Protein AF-A0A373BPF3-F1 (afdb_monomer_lite)

Radius of gyration: 22.5 Å; chains: 1; bounding box: 63×57×64 Å

pLDDT: mean 75.39, std 15.85, range [29.31, 95.75]

Structure (mmCIF, N/CA/C/O backbone):
data_AF-A0A373BPF3-F1
#
_entry.id   AF-A0A373BPF3-F1
#
loop_
_atom_site.group_PDB
_atom_site.id
_atom_site.type_symbol
_atom_site.label_atom_id
_atom_site.label_alt_id
_atom_site.label_comp_id
_atom_site.label_asym_id
_atom_site.label_entity_id
_atom_site.label_seq_id
_atom_site.pdbx_PDB_ins_code
_atom_site.Cartn_x
_atom_site.Cartn_y
_atom_site.Cartn_z
_atom_site.occupancy
_atom_site.B_iso_or_equiv
_atom_site.auth_seq_id
_atom_site.auth_comp_id
_atom_site.auth_asym_id
_atom_site.auth_atom_id
_atom_site.pdbx_PDB_model_num
ATOM 1 N N . MET A 1 1 ? -13.459 -4.235 6.236 1.00 63.41 1 MET A N 1
ATOM 2 C CA . MET A 1 1 ? -12.973 -3.571 7.450 1.00 63.41 1 MET A CA 1
ATOM 3 C C . MET A 1 1 ? -11.468 -3.669 7.437 1.00 63.41 1 MET A C 1
ATOM 5 O O . MET A 1 1 ? -10.950 -4.730 7.101 1.00 63.41 1 MET A O 1
ATOM 9 N N . PHE A 1 2 ? -10.793 -2.578 7.756 1.00 74.19 2 PHE A N 1
ATOM 10 C CA . PHE A 1 2 ? -9.341 -2.449 7.757 1.00 74.19 2 PHE A CA 1
ATOM 11 C C . PHE A 1 2 ? -8.764 -2.658 9.153 1.00 74.19 2 PHE A C 1
ATOM 13 O O . PHE A 1 2 ? -7.878 -1.924 9.592 1.00 74.19 2 PHE A O 1
ATOM 20 N N . GLU A 1 3 ? -9.286 -3.669 9.846 1.00 79.50 3 GLU A N 1
ATOM 21 C CA . GLU A 1 3 ? -8.778 -4.076 11.145 1.00 79.50 3 GLU A CA 1
ATOM 22 C C . GLU A 1 3 ? -7.497 -4.897 10.994 1.00 79.50 3 GLU A C 1
ATOM 24 O O . GLU A 1 3 ? -7.368 -5.744 10.100 1.00 79.50 3 GLU A O 1
ATOM 29 N N . ILE A 1 4 ? -6.543 -4.633 11.877 1.00 82.12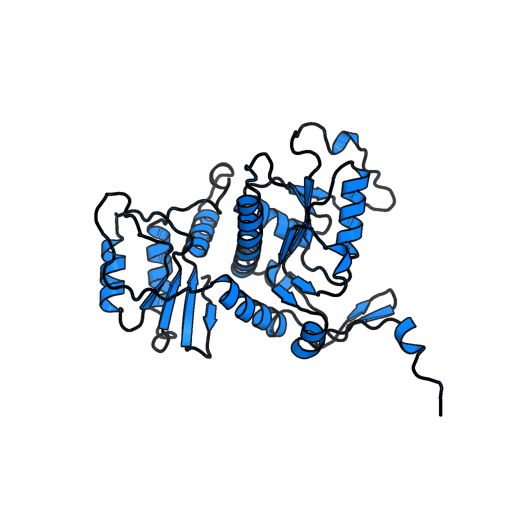 4 ILE A N 1
ATOM 30 C CA . ILE A 1 4 ? -5.380 -5.482 12.098 1.00 82.12 4 ILE A CA 1
ATOM 31 C C . ILE A 1 4 ? -5.572 -6.149 13.451 1.00 82.12 4 ILE A C 1
ATOM 33 O O . ILE A 1 4 ? -5.599 -5.478 14.483 1.00 82.12 4 ILE A O 1
ATOM 37 N N . ILE A 1 5 ? -5.708 -7.472 13.429 1.00 83.19 5 ILE A N 1
ATOM 38 C CA . ILE A 1 5 ? -5.837 -8.289 14.631 1.00 83.19 5 ILE A CA 1
ATOM 39 C C . ILE A 1 5 ? -4.436 -8.743 15.034 1.00 83.19 5 ILE A C 1
ATOM 41 O O . ILE A 1 5 ? -3.822 -9.576 14.367 1.00 83.19 5 ILE A O 1
ATOM 45 N N . ASP A 1 6 ? -3.934 -8.187 16.129 1.00 82.56 6 ASP A N 1
ATOM 46 C CA . ASP A 1 6 ? -2.708 -8.629 16.779 1.00 82.56 6 ASP A CA 1
ATOM 47 C C . ASP A 1 6 ? -3.082 -9.629 17.878 1.00 82.56 6 ASP A C 1
ATOM 49 O O . ASP A 1 6 ? -3.448 -9.275 19.001 1.00 82.56 6 ASP A O 1
ATOM 53 N N . GLU A 1 7 ? -3.033 -10.916 17.534 1.00 80.25 7 GLU A N 1
ATOM 54 C CA . GLU A 1 7 ? -3.388 -12.003 18.450 1.00 80.25 7 GLU A CA 1
ATOM 55 C C . GLU A 1 7 ? -2.470 -12.075 19.674 1.00 80.25 7 GLU A C 1
ATOM 57 O O . GLU A 1 7 ? -2.912 -12.515 20.739 1.00 80.25 7 GLU A O 1
ATOM 62 N N . LYS A 1 8 ? -1.211 -11.635 19.534 1.00 79.06 8 LYS A N 1
ATOM 63 C CA . LYS A 1 8 ? -0.201 -11.703 20.593 1.00 79.06 8 LYS A CA 1
ATOM 64 C C . LYS A 1 8 ? -0.462 -10.653 21.664 1.00 79.06 8 LYS A C 1
ATOM 66 O O . LYS A 1 8 ? -0.395 -10.974 22.847 1.00 79.06 8 LYS A O 1
ATOM 71 N N . SER A 1 9 ? -0.752 -9.418 21.259 1.00 79.12 9 SER A N 1
ATOM 72 C CA . SER A 1 9 ? -1.106 -8.343 22.195 1.00 79.12 9 SER A CA 1
ATOM 73 C C . SER A 1 9 ? -2.599 -8.301 22.533 1.00 79.12 9 SER A C 1
ATOM 75 O O . SER A 1 9 ? -2.999 -7.505 23.378 1.00 79.12 9 SER A O 1
ATOM 77 N N . LYS A 1 10 ? -3.418 -9.164 21.909 1.00 84.75 10 LYS A N 1
ATOM 78 C CA . LYS A 1 10 ? -4.887 -9.142 22.002 1.00 84.75 10 LYS A CA 1
ATOM 79 C C . LYS A 1 10 ? -5.447 -7.761 21.654 1.00 84.75 10 LYS A C 1
ATOM 81 O O . LYS A 1 10 ? -6.351 -7.259 22.318 1.00 84.75 10 LYS A O 1
ATOM 86 N N . GLN A 1 11 ? -4.916 -7.163 20.589 1.00 84.69 11 GLN A N 1
ATOM 87 C CA . GLN A 1 11 ? -5.340 -5.854 20.099 1.00 84.69 11 GLN A CA 1
ATOM 88 C C . GLN A 1 11 ? -6.018 -5.944 18.734 1.00 84.69 11 GLN A C 1
ATOM 90 O O . GLN A 1 11 ? -5.629 -6.738 17.879 1.00 84.69 11 GLN A O 1
ATOM 95 N N . ILE A 1 12 ? -7.015 -5.089 18.525 1.00 85.00 12 ILE A N 1
ATOM 96 C CA . ILE A 1 12 ? -7.620 -4.818 17.222 1.00 85.00 12 ILE A CA 1
ATOM 97 C C . ILE A 1 12 ? -7.336 -3.366 16.897 1.00 85.00 12 ILE A C 1
ATOM 99 O O . ILE A 1 12 ? -7.827 -2.475 17.584 1.00 85.00 12 ILE A O 1
ATOM 103 N N . VAL A 1 13 ? -6.534 -3.133 15.866 1.00 85.25 13 VAL A N 1
ATOM 104 C CA . VAL A 1 13 ? -6.153 -1.789 15.434 1.00 85.25 13 VAL A CA 1
ATOM 105 C C . VAL A 1 13 ? -6.964 -1.397 14.211 1.00 85.25 13 VAL A C 1
ATOM 107 O O . VAL A 1 13 ? -7.014 -2.142 13.232 1.00 85.25 13 VAL A O 1
ATOM 110 N N . VAL A 1 14 ? -7.568 -0.215 14.252 1.00 83.88 14 VAL A N 1
ATOM 111 C CA . VAL A 1 14 ? -8.450 0.299 13.203 1.00 83.88 14 VAL A CA 1
ATOM 112 C C . VAL A 1 14 ? -7.938 1.647 12.725 1.00 83.88 14 VAL A C 1
ATOM 114 O O . VAL A 1 14 ? -7.909 2.592 13.506 1.00 83.88 14 VAL A O 1
ATOM 117 N N . SER A 1 15 ? -7.616 1.765 11.435 1.00 84.88 15 SER A N 1
ATOM 118 C CA . SER A 1 15 ? -7.352 3.072 10.822 1.00 84.88 15 SER A CA 1
ATOM 119 C C . SER A 1 15 ? -8.658 3.740 10.401 1.00 84.88 15 SER A C 1
ATOM 121 O O . SER A 1 15 ? -9.329 3.293 9.467 1.00 84.88 15 SER A O 1
ATOM 123 N N . VAL A 1 16 ? -9.008 4.839 11.069 1.00 81.06 16 VAL A N 1
ATOM 124 C CA . VAL A 1 16 ? -10.234 5.592 10.774 1.00 81.06 16 VAL A CA 1
ATOM 125 C C . VAL A 1 16 ? -10.155 6.272 9.409 1.00 81.06 16 VAL A C 1
ATOM 127 O O . VAL A 1 16 ? -11.132 6.285 8.660 1.00 81.06 16 VAL A O 1
ATOM 130 N N . HIS A 1 17 ? -8.983 6.797 9.054 1.00 82.44 17 HIS A N 1
ATOM 131 C CA . HIS A 1 17 ? -8.760 7.449 7.765 1.00 82.44 17 HIS A CA 1
ATOM 132 C C . HIS A 1 17 ? -8.925 6.472 6.591 1.00 82.44 17 HIS A C 1
ATOM 134 O O . HIS A 1 17 ? -9.573 6.794 5.597 1.00 82.44 17 HIS A O 1
ATOM 140 N N . LEU A 1 18 ? -8.432 5.239 6.722 1.00 85.75 18 LEU A N 1
ATOM 141 C CA . LEU A 1 18 ? -8.621 4.219 5.693 1.00 85.75 18 LEU A CA 1
ATOM 142 C C . LEU A 1 18 ? -10.094 3.790 5.554 1.00 85.75 18 LEU A C 1
ATOM 144 O O . LEU A 1 18 ? -10.592 3.642 4.436 1.00 85.75 18 LEU A O 1
ATOM 148 N N . GLU A 1 19 ? -10.825 3.657 6.663 1.00 83.12 19 GLU A N 1
ATOM 149 C CA . GLU A 1 19 ? -12.275 3.405 6.628 1.00 83.12 19 GLU A CA 1
ATOM 150 C C . GLU A 1 19 ? -13.047 4.561 5.965 1.00 83.12 19 GLU A C 1
ATOM 152 O O . GLU A 1 19 ? -13.963 4.326 5.167 1.00 83.12 19 GLU A O 1
ATOM 157 N N . GLN A 1 20 ? -12.644 5.811 6.222 1.00 80.00 20 GLN A N 1
ATOM 158 C CA . GLN A 1 20 ? -13.184 6.995 5.548 1.00 80.00 20 GLN A CA 1
ATOM 159 C C . GLN A 1 20 ? -12.951 6.920 4.034 1.00 80.00 20 GLN A C 1
ATOM 161 O O . GLN A 1 20 ? -13.910 7.010 3.265 1.00 80.00 20 GLN A O 1
ATOM 166 N N . ILE A 1 21 ? -11.707 6.691 3.600 1.00 82.25 21 ILE A N 1
ATOM 167 C CA . ILE A 1 21 ? -11.341 6.563 2.180 1.00 82.25 21 ILE A CA 1
ATOM 168 C C . ILE A 1 21 ? -12.183 5.485 1.496 1.00 82.25 21 ILE A C 1
ATOM 170 O O . ILE A 1 21 ? -12.749 5.714 0.426 1.00 82.25 21 ILE A O 1
ATOM 174 N N . TYR A 1 22 ? -12.300 4.309 2.109 1.00 81.75 22 TYR A N 1
ATOM 175 C CA . TYR A 1 22 ? -13.067 3.204 1.542 1.00 81.75 22 TYR A CA 1
ATOM 176 C C . TYR A 1 22 ? -14.555 3.521 1.406 1.00 81.75 22 TYR A C 1
ATOM 178 O O . TYR A 1 22 ? -15.177 3.186 0.393 1.00 81.75 22 TYR A O 1
ATOM 186 N N . THR A 1 23 ? -15.130 4.187 2.405 1.00 77.69 23 THR A N 1
ATOM 187 C CA . THR A 1 23 ? -16.541 4.580 2.381 1.00 77.69 23 THR A CA 1
ATOM 188 C C . THR A 1 23 ? -16.807 5.610 1.287 1.00 77.69 23 THR A C 1
ATOM 190 O O . THR A 1 23 ? -17.787 5.479 0.551 1.00 77.69 23 THR A O 1
ATOM 193 N N . VAL A 1 24 ? -15.907 6.582 1.106 1.00 76.88 24 VAL A N 1
ATOM 194 C CA . VAL A 1 24 ? -15.994 7.549 0.003 1.00 76.88 24 VAL A CA 1
ATOM 195 C C . VAL A 1 24 ? -15.858 6.844 -1.348 1.00 76.88 24 VAL A C 1
ATOM 197 O O . VAL A 1 24 ? -16.688 7.063 -2.228 1.00 76.88 24 VAL A O 1
ATOM 200 N N . LEU A 1 25 ? -14.891 5.933 -1.509 1.00 76.94 25 LEU A N 1
ATOM 201 C CA . LEU A 1 25 ? -14.701 5.169 -2.752 1.00 76.94 25 LEU A CA 1
ATOM 202 C C . LEU A 1 25 ? -15.936 4.353 -3.146 1.00 76.94 25 LEU A C 1
ATOM 204 O O . LEU A 1 25 ? -16.273 4.287 -4.327 1.00 76.94 25 LEU A O 1
ATOM 208 N N . LYS A 1 26 ? -16.634 3.764 -2.170 1.00 76.06 26 LYS A N 1
ATOM 209 C CA . LYS A 1 26 ? -17.893 3.042 -2.405 1.00 76.06 26 LYS A CA 1
ATOM 210 C C . LYS A 1 26 ? -19.024 3.935 -2.906 1.00 76.06 26 LYS A C 1
ATOM 212 O O . LYS A 1 26 ? -19.870 3.461 -3.659 1.00 76.06 26 LYS A O 1
ATOM 217 N N . LYS A 1 27 ? -19.069 5.190 -2.456 1.00 70.25 27 LYS A N 1
ATOM 218 C CA . LYS A 1 27 ? -20.165 6.128 -2.740 1.00 70.25 27 LYS A CA 1
ATOM 219 C C . LYS A 1 27 ? -19.900 7.026 -3.943 1.00 70.25 27 LYS A C 1
ATOM 221 O O . LYS A 1 27 ? -20.855 7.511 -4.544 1.00 70.25 27 LYS A O 1
ATOM 226 N N . ALA A 1 28 ? -18.636 7.243 -4.302 1.00 63.91 28 ALA A N 1
ATOM 227 C CA . ALA A 1 28 ? -18.238 8.160 -5.361 1.00 63.91 28 ALA A CA 1
ATOM 228 C C . ALA A 1 28 ? -18.776 7.713 -6.731 1.00 63.91 28 ALA A C 1
ATOM 230 O O . ALA A 1 28 ? -18.185 6.874 -7.426 1.00 63.91 28 ALA A O 1
ATOM 231 N N . THR A 1 29 ? -19.886 8.328 -7.145 1.00 54.72 29 THR A N 1
ATOM 232 C CA . THR A 1 29 ? -20.530 8.091 -8.447 1.00 54.72 29 THR A CA 1
ATOM 233 C C . THR A 1 29 ? -19.874 8.893 -9.573 1.00 54.72 29 THR A C 1
ATOM 235 O O . THR A 1 29 ? -20.058 8.565 -10.745 1.00 54.72 29 THR A O 1
ATOM 238 N N . ARG A 1 30 ? -19.078 9.930 -9.253 1.00 49.38 30 ARG A N 1
ATOM 239 C CA . ARG A 1 30 ? -18.438 10.821 -10.237 1.00 49.38 30 ARG A CA 1
ATOM 240 C C . ARG A 1 30 ? -16.931 10.967 -10.016 1.00 49.38 30 ARG A C 1
ATOM 242 O O . ARG A 1 30 ? -16.452 11.084 -8.897 1.00 49.38 30 ARG A O 1
ATOM 249 N N . LEU A 1 31 ? -16.183 11.061 -11.119 1.00 47.38 31 LEU A N 1
ATOM 250 C CA . LEU A 1 31 ? -14.720 11.245 -11.138 1.00 47.38 31 LEU A CA 1
ATOM 251 C C . LEU A 1 31 ? -14.235 12.515 -10.409 1.00 47.38 31 LEU A C 1
ATOM 253 O O . LEU A 1 31 ? -13.131 12.512 -9.877 1.00 47.38 31 LEU A O 1
ATOM 257 N N . LYS A 1 32 ? -15.044 13.585 -10.343 1.00 45.97 32 LYS A N 1
ATOM 258 C CA . LYS A 1 32 ? -14.670 14.841 -9.656 1.00 45.97 32 LYS A CA 1
ATOM 259 C C . LYS A 1 32 ? -14.560 14.705 -8.132 1.00 45.97 32 LYS A C 1
ATOM 261 O O . LYS A 1 32 ? -13.829 15.481 -7.531 1.00 45.97 32 LYS A O 1
ATOM 266 N N . GLU A 1 33 ? -15.232 13.724 -7.532 1.00 50.59 33 GLU A N 1
ATOM 267 C CA . GLU A 1 33 ? -15.193 13.444 -6.084 1.00 50.59 33 GLU A CA 1
ATOM 268 C C . GLU A 1 33 ? -13.961 12.614 -5.679 1.00 50.59 33 GLU A C 1
ATOM 270 O O . GLU A 1 33 ? -13.775 12.312 -4.509 1.00 50.59 33 GLU A O 1
ATOM 275 N N . ARG A 1 34 ? -13.120 12.213 -6.646 1.00 54.94 34 ARG A N 1
ATOM 276 C CA . ARG A 1 34 ? -11.982 11.301 -6.433 1.00 54.94 34 ARG A CA 1
ATOM 277 C C . ARG A 1 34 ? -10.629 12.000 -6.372 1.00 54.94 34 ARG A C 1
ATOM 279 O O . ARG A 1 34 ? -9.614 11.339 -6.188 1.00 54.94 34 ARG A O 1
ATOM 286 N N . ASN A 1 35 ? -10.581 13.314 -6.572 1.00 52.44 35 ASN A N 1
ATOM 287 C CA . ASN A 1 35 ? -9.309 14.021 -6.595 1.00 52.44 35 ASN A CA 1
ATOM 288 C C . ASN A 1 35 ? -8.825 14.244 -5.158 1.00 52.44 35 ASN A C 1
ATOM 290 O O . ASN A 1 35 ? -9.322 15.136 -4.483 1.00 52.44 35 ASN A O 1
ATOM 294 N N . GLN A 1 36 ? -7.809 13.474 -4.752 1.00 61.44 36 GLN A N 1
ATOM 295 C CA . GLN A 1 36 ? -7.086 13.592 -3.475 1.00 61.44 36 GLN A CA 1
ATOM 296 C C . GLN A 1 36 ? -7.848 13.054 -2.255 1.00 61.44 36 GLN A C 1
ATOM 298 O O . GLN A 1 36 ? -7.888 13.702 -1.213 1.00 61.44 36 GLN A O 1
ATOM 303 N N . LEU A 1 37 ? -8.378 11.829 -2.354 1.00 64.88 37 LEU A N 1
ATOM 304 C CA . LEU A 1 37 ? -9.002 11.131 -1.219 1.00 64.88 37 LEU A CA 1
ATOM 305 C C . LEU A 1 37 ? -8.079 11.019 -0.001 1.00 64.88 37 LEU A C 1
ATOM 307 O O . LEU A 1 37 ? -8.551 11.026 1.126 1.00 64.88 37 LEU A O 1
ATOM 311 N N . PHE A 1 38 ? -6.764 10.954 -0.225 1.00 67.56 38 PHE A N 1
ATOM 312 C CA . PHE A 1 38 ? -5.770 10.921 0.847 1.00 67.56 38 PHE A CA 1
ATOM 313 C C . PHE A 1 38 ? -5.675 12.233 1.649 1.00 67.56 38 PHE A C 1
ATOM 315 O O . PHE A 1 38 ? -5.092 12.247 2.725 1.00 67.56 38 PHE A O 1
ATOM 322 N N . LYS A 1 39 ? -6.227 13.339 1.130 1.00 66.81 39 LYS A N 1
ATOM 323 C CA . LYS A 1 39 ? -6.316 14.632 1.828 1.00 66.81 39 LYS A CA 1
ATOM 324 C C . LYS A 1 39 ? -7.687 14.883 2.449 1.00 66.81 39 LYS A C 1
ATOM 326 O O . LYS A 1 39 ? -7.948 15.993 2.916 1.00 66.81 39 LYS A O 1
ATOM 331 N N . GLU A 1 40 ? -8.573 13.890 2.445 1.00 65.44 40 GLU A N 1
ATOM 332 C CA . GLU A 1 40 ? -9.831 13.976 3.179 1.00 65.44 40 GLU A CA 1
ATOM 333 C C . GLU A 1 40 ? -9.552 13.864 4.680 1.00 65.44 40 GLU A C 1
ATOM 335 O O . GLU A 1 40 ? -9.718 12.826 5.311 1.00 65.44 40 GLU A O 1
ATOM 340 N N . GLU A 1 41 ? -9.154 14.986 5.277 1.00 62.84 41 GLU A N 1
ATOM 341 C CA . GLU A 1 41 ? -8.905 15.121 6.717 1.00 62.84 41 GLU A CA 1
ATOM 342 C C . GLU A 1 41 ? -10.211 15.134 7.543 1.00 62.84 41 GLU A C 1
ATOM 344 O O . GLU A 1 41 ? -10.186 15.402 8.749 1.00 62.84 41 GLU A O 1
ATOM 349 N N . ARG A 1 42 ? -11.363 14.899 6.895 1.00 65.88 42 ARG A N 1
ATOM 350 C CA . ARG A 1 42 ? -12.713 15.012 7.456 1.00 65.88 42 ARG A CA 1
ATOM 351 C C . ARG A 1 42 ? -13.368 13.641 7.581 1.00 65.88 42 ARG A C 1
ATOM 353 O O . ARG A 1 42 ? -13.622 12.971 6.581 1.00 65.88 42 ARG A O 1
ATOM 360 N N . TRP A 1 43 ? -13.731 13.261 8.803 1.00 67.06 43 TRP A N 1
ATOM 361 C CA . TRP A 1 43 ? -14.497 12.041 9.048 1.00 67.06 43 TRP A CA 1
ATOM 362 C C . TRP A 1 43 ? -16.006 12.278 8.919 1.00 67.06 43 TRP A C 1
ATOM 364 O O . TRP A 1 43 ? -16.562 13.192 9.540 1.00 67.06 43 TRP A O 1
ATOM 374 N N . ASN A 1 44 ? -16.673 11.437 8.127 1.00 66.56 44 ASN A N 1
ATOM 375 C CA . ASN A 1 44 ? -18.123 11.430 7.939 1.00 66.56 44 ASN A CA 1
ATOM 376 C C . ASN A 1 44 ? -18.790 10.450 8.927 1.00 66.56 44 ASN A C 1
ATOM 378 O O . ASN A 1 44 ? -18.296 9.348 9.160 1.00 66.56 44 ASN A O 1
ATOM 382 N N . ILE A 1 45 ? -19.949 10.832 9.472 1.00 64.75 45 ILE A N 1
ATOM 383 C CA . ILE A 1 45 ? -20.746 10.015 10.394 1.00 64.75 45 ILE A CA 1
ATOM 384 C C . ILE A 1 45 ? -21.179 8.664 9.817 1.00 64.75 45 ILE A C 1
ATOM 386 O O . ILE A 1 45 ? -21.303 7.685 10.541 1.00 64.75 45 ILE A O 1
ATOM 390 N N . GLU A 1 46 ? -21.381 8.551 8.514 1.00 65.94 46 GLU A N 1
ATOM 391 C CA . GLU A 1 46 ? -21.783 7.258 7.953 1.00 65.94 46 GLU A CA 1
ATOM 392 C C . GLU A 1 46 ? -20.664 6.211 8.114 1.00 65.94 46 GLU A C 1
ATOM 394 O O . GLU A 1 46 ? -20.943 5.032 8.302 1.00 65.94 46 GLU A O 1
ATOM 399 N N . CYS A 1 47 ? -19.396 6.643 8.126 1.00 67.38 47 CYS A N 1
ATOM 400 C CA . CYS A 1 47 ? -18.244 5.789 8.428 1.00 67.38 47 CYS A CA 1
ATOM 401 C C . CYS A 1 47 ? -18.218 5.376 9.906 1.00 67.38 47 CYS A C 1
ATOM 403 O O . CYS A 1 47 ? -17.785 4.273 10.237 1.00 67.38 47 CYS A O 1
ATOM 405 N N . VAL A 1 48 ? -18.697 6.262 10.785 1.00 62.53 48 VAL A N 1
ATOM 406 C CA . VAL A 1 48 ? -18.845 6.017 12.221 1.00 62.53 48 VAL A CA 1
ATOM 407 C C . VAL A 1 48 ? -19.822 4.867 12.471 1.00 62.53 48 VAL A C 1
ATOM 409 O O . VAL A 1 48 ? -19.485 3.941 13.204 1.00 62.53 48 VAL A O 1
ATOM 412 N N . GLU A 1 49 ? -21.006 4.898 11.856 1.00 64.56 49 GLU A N 1
ATOM 413 C CA . GLU A 1 49 ? -22.049 3.873 12.033 1.00 64.56 49 GLU A CA 1
ATOM 414 C C . GLU A 1 49 ? -21.624 2.505 11.473 1.00 64.56 49 GLU A C 1
ATOM 416 O O . GLU A 1 49 ? -21.814 1.465 12.109 1.00 64.56 49 GLU A O 1
ATOM 421 N N . ASP A 1 50 ? -20.961 2.504 10.318 1.00 67.94 50 ASP A N 1
ATOM 422 C CA . ASP A 1 50 ? -20.472 1.293 9.656 1.00 67.94 50 ASP A CA 1
ATOM 423 C C . ASP A 1 50 ? -19.327 0.611 10.421 1.00 67.94 50 ASP A C 1
ATOM 425 O O . ASP A 1 50 ? -19.223 -0.623 10.449 1.00 67.94 50 ASP A O 1
ATOM 429 N N . LEU A 1 51 ? -18.437 1.406 11.021 1.00 67.94 51 LEU A N 1
ATOM 430 C CA . LEU A 1 51 ? -17.413 0.908 11.934 1.00 67.94 51 LEU A CA 1
ATOM 431 C C . LEU A 1 51 ? -18.059 0.388 13.221 1.00 67.94 51 LEU A C 1
ATOM 433 O O . LEU A 1 51 ? -17.674 -0.666 13.736 1.00 67.94 51 LEU A O 1
ATOM 437 N N . PHE A 1 52 ? -19.077 1.113 13.694 1.00 65.44 52 PHE A N 1
ATOM 438 C CA . PHE A 1 52 ? -19.775 0.820 14.929 1.00 65.44 52 PHE A CA 1
ATOM 439 C C . PHE A 1 52 ? -20.400 -0.577 14.939 1.00 65.44 52 PHE A C 1
ATOM 441 O O . PHE A 1 52 ? -20.105 -1.405 15.802 1.00 65.44 52 PHE A O 1
ATOM 448 N N . HIS A 1 53 ? -21.248 -0.857 13.953 1.00 66.12 53 HIS A N 1
ATOM 449 C CA . HIS A 1 53 ? -21.971 -2.124 13.909 1.00 66.12 53 HIS A CA 1
ATOM 450 C C . HIS A 1 53 ? -21.033 -3.324 13.766 1.00 66.12 53 HIS A C 1
ATOM 452 O O . HIS A 1 53 ? -21.287 -4.388 14.322 1.00 66.12 53 HIS A O 1
ATOM 458 N N . ARG A 1 54 ? -19.924 -3.177 13.036 1.00 66.94 54 ARG A N 1
ATOM 459 C CA . ARG A 1 54 ? -19.094 -4.328 12.670 1.00 66.94 54 ARG A CA 1
ATOM 460 C C . ARG A 1 54 ? -18.072 -4.731 13.735 1.00 66.94 54 ARG A C 1
ATOM 462 O O . ARG A 1 54 ? -17.860 -5.926 13.917 1.00 66.94 54 ARG A O 1
ATOM 469 N N . ILE A 1 55 ? -17.442 -3.780 14.428 1.00 65.88 55 ILE A N 1
ATOM 470 C CA . ILE A 1 55 ? -16.444 -4.106 15.466 1.00 65.88 55 ILE A CA 1
ATOM 471 C C . ILE A 1 55 ? -17.122 -4.401 16.796 1.00 65.88 55 ILE A C 1
ATOM 473 O O . ILE A 1 55 ? -16.769 -5.360 17.481 1.00 65.88 55 ILE A O 1
ATOM 477 N N . PHE A 1 56 ? -18.101 -3.581 17.175 1.00 64.19 56 PHE A N 1
ATOM 478 C CA . PHE A 1 56 ? -18.520 -3.523 18.572 1.00 64.19 56 PHE A CA 1
ATOM 479 C C . PHE A 1 56 ? -19.706 -4.429 18.907 1.00 64.19 56 PHE A C 1
ATOM 481 O O . PHE A 1 56 ? -19.884 -4.769 20.075 1.00 64.19 56 PHE A O 1
ATOM 488 N N . GLU A 1 57 ? -20.476 -4.884 17.915 1.00 65.19 57 GLU A N 1
ATOM 489 C CA . GLU A 1 57 ? -21.518 -5.905 18.116 1.00 65.19 57 GLU A CA 1
ATOM 490 C C . GLU A 1 57 ? -20.985 -7.339 17.935 1.00 65.19 57 GLU A C 1
ATOM 492 O O . GLU A 1 57 ? -21.664 -8.314 18.269 1.00 65.19 57 GLU A O 1
ATOM 497 N N . SER A 1 58 ? -19.745 -7.495 17.455 1.00 66.38 58 SER A N 1
ATOM 498 C CA . SER A 1 58 ? -19.132 -8.808 17.270 1.00 66.38 58 SER A CA 1
ATOM 499 C C . SER A 1 58 ? -18.732 -9.433 18.610 1.00 66.38 58 SER A C 1
ATOM 501 O O . SER A 1 58 ? -17.814 -8.975 19.294 1.00 66.38 58 SER A O 1
ATOM 503 N N . LYS A 1 59 ? -19.373 -10.554 18.973 1.00 64.06 59 LYS A N 1
ATOM 504 C CA . LYS A 1 59 ? -18.989 -11.357 20.152 1.00 64.06 59 LYS A CA 1
ATOM 505 C C . LYS A 1 59 ? -17.563 -11.912 20.063 1.00 64.06 59 LYS A C 1
ATOM 507 O O . LYS A 1 59 ? -16.983 -12.236 21.093 1.00 64.06 59 LYS A O 1
ATOM 512 N N . GLN A 1 60 ? -16.995 -12.007 18.860 1.00 68.75 60 GLN A N 1
ATOM 513 C CA . GLN A 1 60 ? -15.664 -12.570 18.621 1.00 68.75 60 GLN A CA 1
ATOM 514 C C . GLN A 1 60 ? -14.539 -11.753 19.276 1.00 68.75 60 GLN A C 1
ATOM 516 O O . GLN A 1 60 ? -13.476 -12.290 19.572 1.00 68.75 60 GLN A O 1
ATOM 521 N N . TYR A 1 61 ? -14.775 -10.466 19.529 1.00 70.56 61 TYR A N 1
ATOM 522 C CA . TYR A 1 61 ? -13.741 -9.520 19.945 1.00 70.56 61 TYR A CA 1
ATOM 523 C C . TYR A 1 61 ? -13.877 -9.071 21.404 1.00 70.56 61 TYR A C 1
ATOM 525 O O . TYR A 1 61 ? -13.287 -8.070 21.805 1.00 70.56 61 TYR A O 1
ATOM 533 N N . GLN A 1 62 ? -14.648 -9.804 22.220 1.00 73.19 62 GLN A N 1
ATOM 534 C CA . GLN A 1 62 ? -14.904 -9.452 23.624 1.00 73.19 62 GLN A CA 1
ATOM 535 C C . GLN A 1 62 ? -13.637 -9.403 24.492 1.00 73.19 62 GLN A C 1
ATOM 537 O O . GLN A 1 62 ? -13.542 -8.544 25.366 1.00 73.19 62 GLN A O 1
ATOM 542 N N . ASP A 1 63 ? -12.641 -10.232 24.186 1.00 80.44 63 ASP A N 1
ATOM 543 C CA . ASP A 1 63 ? -11.384 -10.299 24.945 1.00 80.44 63 ASP A CA 1
ATOM 544 C C . ASP A 1 63 ? -10.270 -9.410 24.371 1.00 80.44 63 ASP A C 1
ATOM 546 O O . ASP A 1 63 ? -9.143 -9.429 24.864 1.00 80.44 63 ASP A O 1
ATOM 550 N N . TYR A 1 64 ? -10.559 -8.653 23.309 1.00 81.50 64 TYR A N 1
ATOM 551 C CA . TYR A 1 64 ? -9.582 -7.787 22.659 1.00 81.50 64 TYR A CA 1
ATOM 552 C C . TYR A 1 64 ? -9.703 -6.347 23.156 1.00 81.50 64 TYR A C 1
ATOM 554 O O . TYR A 1 64 ? -10.804 -5.826 23.382 1.00 81.50 64 TYR A O 1
ATOM 562 N N . GLN A 1 65 ? -8.548 -5.698 23.276 1.00 82.69 65 GLN A N 1
ATOM 563 C CA . GLN A 1 65 ? -8.440 -4.252 23.365 1.00 82.69 65 GLN A CA 1
ATOM 564 C C . GLN A 1 65 ? -8.575 -3.657 21.960 1.00 82.69 65 GLN A C 1
ATOM 566 O O . GLN A 1 65 ? -7.912 -4.094 21.023 1.00 82.69 65 GLN A O 1
ATOM 571 N N . ILE A 1 66 ? -9.426 -2.652 21.802 1.00 80.88 66 ILE A N 1
ATOM 572 C CA . ILE A 1 66 ? -9.666 -1.996 20.518 1.00 80.88 66 ILE A CA 1
ATOM 573 C C . ILE A 1 66 ? -8.892 -0.684 20.506 1.00 80.88 66 ILE A C 1
ATOM 575 O O . ILE A 1 66 ? -9.082 0.150 21.386 1.00 80.88 66 ILE A O 1
ATOM 579 N N . VAL A 1 67 ? -8.031 -0.498 19.513 1.00 80.69 67 VAL A N 1
ATOM 580 C CA . VAL A 1 67 ? -7.255 0.723 19.306 1.00 80.69 67 VAL A CA 1
ATOM 581 C C . VAL A 1 67 ? -7.754 1.405 18.040 1.00 80.69 67 VAL A C 1
ATOM 583 O O . VAL A 1 67 ? -7.708 0.833 16.950 1.00 80.69 67 VAL A O 1
ATOM 586 N N . ILE A 1 68 ? -8.255 2.625 18.189 1.00 79.69 68 ILE A N 1
ATOM 587 C CA . ILE A 1 68 ? -8.844 3.402 17.101 1.00 79.69 68 ILE A CA 1
ATOM 588 C C . ILE A 1 68 ? -7.889 4.538 16.738 1.00 79.69 68 ILE A C 1
ATOM 590 O O . ILE A 1 68 ? -7.631 5.426 17.549 1.00 79.69 68 ILE A O 1
ATOM 594 N N . ASP A 1 69 ? -7.362 4.498 15.519 1.00 79.31 69 ASP A N 1
ATOM 595 C CA . ASP A 1 69 ? -6.344 5.417 15.022 1.00 79.31 69 ASP A CA 1
ATOM 596 C C . ASP A 1 69 ? -6.951 6.568 14.203 1.00 79.31 69 ASP A C 1
ATOM 598 O O . ASP A 1 69 ? -7.418 6.383 13.073 1.00 79.31 69 ASP A O 1
ATOM 602 N N . PHE A 1 70 ? -6.907 7.766 14.788 1.00 75.75 70 PHE A N 1
ATOM 603 C CA . PHE A 1 70 ? -7.269 9.055 14.193 1.00 75.75 70 PHE A CA 1
ATOM 604 C C . PHE A 1 70 ? -6.054 9.874 13.771 1.00 75.75 70 PHE A C 1
ATOM 606 O O . PHE A 1 70 ? -6.214 11.043 13.434 1.00 75.75 70 PHE A O 1
ATOM 613 N N . SER A 1 71 ? -4.842 9.316 13.764 1.00 72.69 71 SER A N 1
ATOM 614 C CA . SER A 1 71 ? -3.615 10.091 13.517 1.00 72.69 71 SER A CA 1
ATOM 615 C C . SER A 1 71 ? -3.611 10.834 12.171 1.00 72.69 71 SER A C 1
ATOM 617 O O . SER A 1 71 ? -2.854 11.784 11.992 1.00 72.69 71 SER A O 1
ATOM 619 N N . HIS A 1 72 ? -4.496 10.454 11.243 1.00 73.81 72 HIS A N 1
ATOM 620 C CA . HIS A 1 72 ? -4.672 11.090 9.932 1.00 73.81 72 HIS A CA 1
ATOM 621 C C . HIS A 1 72 ? -6.036 11.775 9.733 1.00 73.81 72 HIS A C 1
ATOM 623 O O . HIS A 1 72 ? -6.396 12.127 8.615 1.00 73.81 72 HIS A O 1
ATOM 629 N N . VAL A 1 73 ? -6.808 11.976 10.801 1.00 72.62 73 VAL A N 1
ATOM 630 C CA . VAL A 1 73 ? -8.100 12.673 10.775 1.00 72.62 73 VAL A CA 1
ATOM 631 C C . VAL A 1 73 ? -7.983 13.941 11.611 1.00 72.62 73 VAL A C 1
ATOM 633 O O . VAL A 1 73 ? -7.793 13.866 12.821 1.00 72.62 73 VAL A O 1
ATOM 636 N N . ARG A 1 74 ? -8.139 15.114 10.984 1.00 63.78 74 ARG A N 1
ATOM 637 C CA . ARG A 1 74 ? -8.075 16.401 11.699 1.00 63.78 74 ARG A CA 1
ATOM 638 C C . ARG A 1 74 ? -9.434 16.912 12.161 1.00 63.78 74 ARG A C 1
ATOM 640 O O . ARG A 1 74 ? -9.511 17.618 13.162 1.00 63.78 74 ARG A O 1
ATOM 647 N N . TYR A 1 75 ? -10.501 16.575 11.438 1.00 64.75 75 TYR A N 1
ATOM 648 C CA . TYR A 1 75 ? -11.835 17.124 11.673 1.00 64.75 75 TYR A CA 1
ATOM 649 C C . TYR A 1 75 ? -12.897 16.025 11.706 1.00 64.75 75 TYR A C 1
ATOM 651 O O . TYR A 1 75 ? -12.930 15.144 10.847 1.00 64.75 75 TYR A O 1
ATOM 659 N N . ILE A 1 76 ? -13.821 16.113 12.665 1.00 64.75 76 ILE A N 1
ATOM 660 C CA . ILE A 1 76 ? -15.006 15.257 12.747 1.00 64.75 76 ILE A CA 1
ATOM 661 C C . ILE A 1 76 ? -16.227 16.170 12.860 1.00 64.75 76 ILE A C 1
ATOM 663 O O . ILE A 1 76 ? -16.243 17.141 13.627 1.00 64.75 76 ILE A O 1
ATOM 667 N N . TYR A 1 77 ? -17.264 15.864 12.081 1.00 61.19 77 TYR A N 1
ATOM 668 C CA . TYR A 1 77 ? -18.535 16.574 12.161 1.00 61.19 77 TYR A CA 1
ATOM 669 C C . TYR A 1 77 ? -19.250 16.298 13.491 1.00 61.19 77 TYR A C 1
ATOM 671 O O . TYR A 1 77 ? -19.369 15.160 13.938 1.00 61.19 77 TYR A O 1
ATOM 679 N N . SER A 1 78 ? -19.781 17.354 14.112 1.00 55.59 78 SER A N 1
ATOM 680 C CA . SER A 1 78 ? -20.418 17.279 15.435 1.00 55.59 78 SER A CA 1
ATOM 681 C C . SER A 1 78 ? -21.743 16.513 15.456 1.00 55.59 78 SER A C 1
ATOM 683 O O . SER A 1 78 ? -22.207 16.107 16.520 1.00 55.59 78 SER A O 1
ATOM 685 N N . ASN A 1 79 ? -22.405 16.356 14.309 1.00 55.62 79 ASN A N 1
ATOM 686 C CA . ASN A 1 79 ? -23.730 15.750 14.257 1.00 55.62 79 ASN A CA 1
ATOM 687 C C . ASN A 1 79 ? -23.574 14.237 14.406 1.00 55.62 79 ASN A C 1
ATOM 689 O O . ASN A 1 79 ? -23.318 13.572 13.420 1.00 55.62 79 ASN A O 1
ATOM 693 N N . GLY A 1 80 ? -23.685 13.737 15.644 1.00 58.41 80 GLY A N 1
ATOM 694 C CA . GLY A 1 80 ? -23.673 12.318 16.031 1.00 58.41 80 GLY A CA 1
ATOM 695 C C . GLY A 1 80 ? -22.372 11.794 16.657 1.00 58.41 80 GLY A C 1
ATOM 696 O O . GLY A 1 80 ? -22.357 10.668 17.158 1.00 58.41 80 GLY A O 1
ATOM 697 N N . ILE A 1 81 ? -21.335 12.633 16.783 1.00 64.50 81 ILE A N 1
ATOM 698 C CA . ILE A 1 81 ? -20.156 12.324 17.614 1.00 64.50 81 ILE A CA 1
ATOM 699 C C . ILE A 1 81 ? -20.530 12.070 19.081 1.00 64.50 81 ILE A C 1
ATOM 701 O O . ILE A 1 81 ? -19.863 11.303 19.757 1.00 64.50 81 ILE A O 1
ATOM 705 N N . SER A 1 82 ? -21.626 12.648 19.583 1.00 64.06 82 SER A N 1
ATOM 706 C CA . SER A 1 82 ? -22.086 12.444 20.963 1.00 64.06 82 SER A CA 1
ATOM 707 C C . SER A 1 82 ? -22.462 10.989 21.258 1.00 64.06 82 SER A C 1
ATOM 709 O O . SER A 1 82 ? -22.165 10.489 22.341 1.00 64.06 82 SER A O 1
ATOM 711 N N . ARG A 1 83 ? -23.054 10.274 20.289 1.00 67.75 83 ARG A N 1
ATOM 712 C CA . ARG A 1 83 ? -23.279 8.820 20.387 1.00 67.75 83 ARG A CA 1
ATOM 713 C C . ARG A 1 83 ? -21.956 8.058 20.392 1.00 67.75 83 ARG A C 1
ATOM 715 O O . ARG A 1 83 ? -21.817 7.100 21.147 1.00 67.75 83 ARG A O 1
ATOM 722 N N . TRP A 1 84 ? -20.999 8.518 19.585 1.00 70.81 84 TRP A N 1
ATOM 723 C CA . TRP A 1 84 ? -19.641 7.978 19.518 1.00 70.81 84 TRP A CA 1
ATOM 724 C C . TRP A 1 84 ? -18.892 8.091 20.841 1.00 70.81 84 TRP A C 1
ATOM 726 O O . TRP A 1 84 ? -18.501 7.082 21.424 1.00 70.81 84 TRP A O 1
ATOM 736 N N . ILE A 1 85 ? -18.799 9.310 21.363 1.00 68.25 85 ILE A N 1
ATOM 737 C CA . ILE A 1 85 ? -18.172 9.632 22.642 1.00 68.25 85 ILE A CA 1
ATOM 738 C C . ILE A 1 85 ? -18.864 8.881 23.781 1.00 68.25 85 ILE A C 1
ATOM 740 O O . ILE A 1 85 ? -18.191 8.195 24.540 1.00 68.25 85 ILE A O 1
ATOM 744 N N . SER A 1 86 ? -20.200 8.905 23.857 1.00 68.69 86 SER A N 1
ATOM 745 C CA . SER A 1 86 ? -20.931 8.191 24.916 1.00 68.69 86 SER A CA 1
ATOM 746 C C . SER A 1 86 ? -20.652 6.684 24.913 1.00 68.69 86 SER A C 1
ATOM 748 O O . SER A 1 86 ? -20.628 6.044 25.966 1.00 68.69 86 SER A O 1
ATOM 750 N N . TRP A 1 87 ? -20.438 6.087 23.740 1.00 71.69 87 TRP A N 1
ATOM 751 C CA . TRP A 1 87 ? -20.043 4.687 23.648 1.00 71.69 87 TRP A CA 1
ATOM 752 C C . TRP A 1 87 ? -18.583 4.465 24.059 1.00 71.69 87 TRP A C 1
ATOM 754 O O . TRP A 1 87 ? -18.321 3.523 24.810 1.00 71.69 87 TRP A O 1
ATOM 764 N N . LEU A 1 88 ? -17.654 5.320 23.611 1.00 68.81 88 LEU A N 1
ATOM 765 C CA . LEU A 1 88 ? -16.248 5.263 24.027 1.00 68.81 88 LEU A CA 1
ATOM 766 C C . LEU A 1 88 ? -16.131 5.319 25.549 1.00 68.81 88 LEU A C 1
ATOM 768 O O . LEU A 1 88 ? -15.454 4.488 26.143 1.00 68.81 88 LEU A O 1
ATOM 772 N N . GLU A 1 89 ? -16.856 6.241 26.180 1.00 65.06 89 GLU A N 1
ATOM 773 C CA . GLU A 1 89 ? -16.917 6.388 27.634 1.00 65.06 89 GLU A CA 1
ATOM 774 C C . GLU A 1 89 ? -17.435 5.111 28.313 1.00 65.06 89 GLU A C 1
ATOM 776 O O . GLU A 1 89 ? -16.847 4.641 29.286 1.00 65.06 89 GLU A O 1
ATOM 781 N N . LYS A 1 90 ? -18.489 4.483 27.770 1.00 69.94 90 LYS A N 1
ATOM 782 C CA . LYS A 1 90 ? -19.024 3.206 28.286 1.00 69.94 90 LYS A CA 1
ATOM 783 C C . LYS A 1 90 ? -18.055 2.031 28.139 1.00 69.94 90 LYS A C 1
ATOM 785 O O . LYS A 1 90 ? -18.156 1.069 28.896 1.00 69.94 90 LYS A O 1
ATOM 790 N N . ASN A 1 91 ? -17.141 2.089 27.173 1.00 69.81 91 ASN A N 1
ATOM 791 C CA . ASN A 1 91 ? -16.213 1.006 26.840 1.00 69.81 91 ASN A CA 1
ATOM 792 C C . ASN A 1 91 ? -14.749 1.377 27.109 1.00 69.81 91 ASN A C 1
ATOM 794 O O . ASN A 1 91 ? -13.844 0.694 26.633 1.00 69.81 91 ASN A O 1
ATOM 798 N N . ILE A 1 92 ? -14.505 2.413 27.915 1.00 64.75 92 ILE A N 1
ATOM 799 C CA . ILE A 1 92 ? -13.179 3.002 28.154 1.00 64.75 92 ILE A CA 1
ATOM 800 C C . ILE A 1 92 ? -12.146 1.999 28.690 1.00 64.75 92 ILE A C 1
ATOM 802 O O . ILE A 1 92 ? -10.950 2.138 28.456 1.00 64.75 92 ILE A O 1
ATOM 806 N N . ASN A 1 93 ? -12.603 0.932 29.352 1.00 67.81 93 ASN A N 1
ATOM 807 C CA . ASN A 1 93 ? -11.743 -0.144 29.853 1.00 67.81 93 ASN A CA 1
ATOM 808 C C . ASN A 1 93 ? -11.168 -1.037 28.741 1.00 67.81 93 ASN A C 1
ATOM 810 O O . ASN A 1 93 ? -10.227 -1.788 28.983 1.00 67.81 93 ASN A O 1
ATOM 814 N N . ARG A 1 94 ? -11.753 -0.995 27.541 1.00 73.44 94 ARG A N 1
ATOM 815 C CA . ARG A 1 94 ? -11.415 -1.862 26.406 1.00 73.44 94 ARG A CA 1
ATOM 816 C C . ARG A 1 94 ? -11.012 -1.083 25.158 1.00 73.44 94 ARG A C 1
ATOM 818 O O . ARG A 1 94 ? -10.540 -1.704 24.212 1.00 73.44 94 ARG A O 1
ATOM 825 N N . VAL A 1 95 ? -11.183 0.238 25.142 1.00 72.50 95 VAL A N 1
ATOM 826 C CA . VAL A 1 95 ? -10.934 1.076 23.964 1.00 72.50 95 VAL A CA 1
ATOM 827 C C . VAL A 1 95 ? -9.832 2.088 24.240 1.00 72.50 95 VAL A C 1
ATOM 829 O O . VAL A 1 95 ? -9.862 2.802 25.239 1.00 72.50 95 VAL A O 1
ATOM 832 N N . GLN A 1 96 ? -8.876 2.163 23.322 1.00 74.06 96 GLN A N 1
ATOM 833 C CA . GLN A 1 96 ? -7.870 3.212 23.232 1.00 74.06 96 GLN A CA 1
ATOM 834 C C . GLN A 1 96 ? -8.064 3.992 21.938 1.00 74.06 96 GLN A C 1
ATOM 836 O O . GLN A 1 96 ? -8.492 3.444 20.922 1.00 74.06 96 GLN A O 1
ATOM 841 N N . VAL A 1 97 ? -7.737 5.277 21.979 1.00 70.81 97 VAL A N 1
ATOM 842 C CA . VAL A 1 97 ? -7.813 6.163 20.821 1.00 70.81 97 VAL A CA 1
ATOM 843 C C . VAL A 1 97 ? -6.466 6.848 20.660 1.00 70.81 97 VAL A C 1
ATOM 845 O O . VAL A 1 97 ? -5.895 7.327 21.637 1.00 70.81 97 VAL A O 1
ATOM 848 N N . CYS A 1 98 ? -5.972 6.887 19.429 1.00 71.62 98 CYS A N 1
ATOM 849 C CA . CYS A 1 98 ? -4.727 7.551 19.061 1.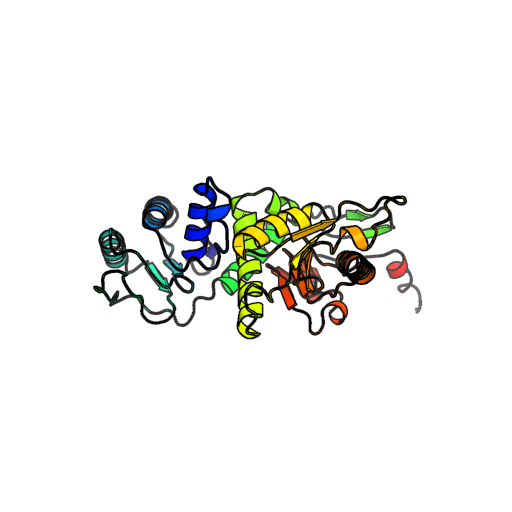00 71.62 98 CYS A CA 1
ATOM 850 C C . CYS A 1 98 ? -5.055 8.743 18.164 1.00 71.62 98 CYS A C 1
ATOM 852 O O . CYS A 1 98 ? -5.816 8.587 17.213 1.00 71.62 98 CYS A O 1
ATOM 854 N N . HIS A 1 99 ? -4.511 9.924 18.456 1.00 64.81 99 HIS A N 1
ATOM 855 C CA . HIS A 1 99 ? -4.720 11.127 17.650 1.00 64.81 99 HIS A CA 1
ATOM 856 C C . HIS A 1 99 ? -3.449 11.976 17.574 1.00 64.81 99 HIS A C 1
ATOM 858 O O . HIS A 1 99 ? -2.656 12.017 18.513 1.00 64.81 99 HIS A O 1
ATOM 864 N N . HIS A 1 100 ? -3.296 12.715 16.477 1.00 52.12 100 HIS A N 1
ATOM 865 C CA . HIS A 1 100 ? -2.324 13.800 16.382 1.00 52.12 100 HIS A CA 1
ATOM 866 C C . HIS A 1 100 ? -2.944 15.024 17.079 1.00 52.12 100 HIS A C 1
ATOM 868 O O . HIS A 1 100 ? -4.060 15.377 16.728 1.00 52.12 100 HIS A O 1
ATOM 874 N N . GLU A 1 101 ? -2.284 15.581 18.100 1.00 49.28 101 GLU A N 1
ATOM 875 C CA . GLU A 1 101 ? -2.546 16.875 18.775 1.00 49.28 101 GLU A CA 1
ATOM 876 C C . GLU A 1 101 ? -3.941 17.534 18.594 1.00 49.28 101 GLU A C 1
ATOM 878 O O . GLU A 1 101 ? -4.288 17.987 17.510 1.00 49.28 101 GLU A O 1
ATOM 883 N N . ALA A 1 102 ? -4.689 17.692 19.698 1.00 46.94 102 ALA A N 1
ATOM 884 C CA . ALA A 1 102 ? -5.952 18.443 19.811 1.00 46.94 102 ALA A CA 1
ATOM 885 C C . ALA A 1 102 ? -6.991 18.177 18.699 1.00 46.94 102 ALA A C 1
ATOM 887 O O . ALA A 1 102 ? -7.031 18.819 17.651 1.00 46.94 102 ALA A O 1
ATOM 888 N N . PHE A 1 103 ? -7.920 17.267 18.986 1.00 49.06 103 PHE A N 1
ATOM 889 C CA . PHE A 1 103 ? -9.074 17.002 18.136 1.00 49.06 103 PHE A CA 1
ATOM 890 C C . PHE A 1 103 ? -10.057 18.195 18.130 1.00 49.06 103 PHE A C 1
ATOM 892 O O . PHE A 1 103 ? -10.590 18.551 19.181 1.00 49.06 103 PHE A O 1
ATOM 899 N N . TRP A 1 104 ? -10.350 18.797 16.967 1.00 47.31 104 TRP A N 1
ATOM 900 C CA . TRP A 1 104 ? -11.308 19.911 16.863 1.00 47.31 104 TRP A CA 1
ATOM 901 C C . TRP A 1 104 ? -12.649 19.453 16.279 1.00 47.31 104 TRP A C 1
ATOM 903 O O . TRP A 1 104 ? -12.753 19.047 15.118 1.00 47.31 104 TRP A O 1
ATOM 913 N N . LEU A 1 105 ? -13.716 19.570 17.069 1.00 50.69 105 LEU A N 1
ATOM 914 C CA . LEU A 1 105 ? -15.083 19.411 16.575 1.00 50.69 105 LEU A CA 1
ATOM 915 C C . LEU A 1 105 ? -15.470 20.630 15.730 1.00 50.69 105 LEU A C 1
ATOM 917 O O . LEU A 1 105 ? -15.359 21.766 16.187 1.00 50.69 105 LEU A O 1
ATOM 921 N N . TYR A 1 106 ? -15.970 20.394 14.511 1.00 40.62 106 TYR A N 1
ATOM 922 C CA . TYR A 1 106 ? -16.249 21.437 13.503 1.00 40.62 106 TYR A CA 1
ATOM 923 C C . TYR A 1 106 ? -17.206 22.554 13.984 1.00 40.62 106 TYR A C 1
ATOM 925 O O . TYR A 1 106 ? -17.206 23.643 13.424 1.00 40.62 106 TYR A O 1
ATOM 933 N N . ASN A 1 107 ? -17.974 22.315 15.056 1.00 45.88 107 ASN A N 1
ATOM 934 C CA . ASN A 1 107 ? -18.900 23.281 15.660 1.00 45.88 107 ASN A CA 1
ATOM 935 C C . ASN A 1 107 ? -18.471 23.782 17.060 1.00 45.88 107 ASN A C 1
ATOM 937 O O . ASN A 1 107 ? -19.307 24.243 17.832 1.00 45.88 107 ASN A O 1
ATOM 941 N N . GLY A 1 108 ? -17.178 23.711 17.399 1.00 44.22 108 GLY A N 1
ATOM 942 C CA . GLY A 1 108 ? -16.587 24.473 18.510 1.00 44.22 108 GLY A CA 1
ATOM 943 C C . GLY A 1 108 ? -16.822 23.943 19.929 1.00 44.22 108 GLY A C 1
ATOM 944 O O . GLY A 1 108 ? -16.573 24.669 20.886 1.00 44.22 108 GLY A O 1
ATOM 945 N N . ILE A 1 109 ? -17.286 22.704 20.104 1.00 41.88 109 ILE A N 1
ATOM 946 C CA . ILE A 1 109 ? -17.572 22.156 21.438 1.00 41.88 109 ILE A CA 1
ATOM 947 C C . ILE A 1 109 ? -17.032 20.735 21.545 1.00 41.88 109 ILE A C 1
ATOM 949 O O . ILE A 1 109 ? -17.709 19.811 21.113 1.00 41.88 109 ILE A O 1
ATOM 953 N N . GLY A 1 110 ? -15.861 20.571 22.166 1.00 50.12 110 GLY A N 1
ATOM 954 C CA . GLY A 1 110 ? -15.480 19.330 22.846 1.00 50.12 110 GLY A CA 1
ATOM 955 C C . GLY A 1 110 ? -14.042 18.878 22.600 1.00 50.12 110 GLY A C 1
ATOM 956 O O . GLY A 1 110 ? -13.706 18.378 21.535 1.00 50.12 110 GLY A O 1
ATOM 957 N N . GLU A 1 111 ? -13.227 19.002 23.640 1.00 45.81 111 GLU A N 1
ATOM 958 C CA . GLU A 1 111 ? -12.050 18.166 23.874 1.00 45.81 111 GLU A CA 1
ATOM 959 C C . GLU A 1 111 ? -12.564 16.810 24.399 1.00 45.81 111 GLU A C 1
ATOM 961 O O . GLU A 1 111 ? -13.348 16.793 25.354 1.00 45.81 111 GLU A O 1
ATOM 966 N N . ILE A 1 112 ? -12.186 15.674 23.795 1.00 46.41 112 ILE A N 1
ATOM 967 C CA . ILE A 1 112 ? -12.537 14.354 24.354 1.00 46.41 112 ILE A CA 1
ATOM 968 C C . ILE A 1 112 ? -11.605 14.089 25.542 1.00 46.41 112 ILE A C 1
ATOM 970 O O . ILE A 1 112 ? -10.569 13.439 25.420 1.00 46.41 112 ILE A O 1
ATOM 974 N N . LYS A 1 113 ? -11.957 14.636 26.707 1.00 37.94 113 LYS A N 1
ATOM 975 C CA . LYS A 1 113 ? -11.221 14.406 27.953 1.00 37.94 113 LYS A CA 1
ATOM 976 C C . LYS A 1 113 ? -11.337 12.936 28.367 1.00 37.94 113 LYS A C 1
ATOM 978 O O . LYS A 1 113 ? -12.442 12.423 28.501 1.00 37.94 113 LYS A O 1
ATOM 983 N N . GLY A 1 114 ? -10.204 12.282 28.629 1.00 36.06 114 GLY A N 1
ATOM 984 C CA . GLY A 1 114 ? -10.157 10.955 29.259 1.00 36.06 114 GLY A CA 1
ATOM 985 C C . GLY A 1 114 ? -9.727 9.790 28.366 1.00 36.06 114 GLY A C 1
ATOM 986 O O . GLY A 1 114 ? -9.625 8.668 28.860 1.00 36.06 114 GLY A O 1
ATOM 987 N N . LEU A 1 115 ? -9.421 10.016 27.088 1.00 45.28 115 LEU A N 1
ATOM 988 C CA . LEU A 1 115 ? -8.753 8.996 26.282 1.00 45.28 115 LEU A CA 1
ATOM 989 C C . LEU A 1 115 ? -7.305 8.852 26.759 1.00 45.28 115 LEU A C 1
ATOM 991 O O . LEU A 1 115 ? -6.592 9.842 26.893 1.00 45.28 115 LEU A O 1
ATOM 995 N N . ARG A 1 116 ? -6.875 7.621 27.064 1.00 43.91 116 ARG A N 1
ATOM 996 C CA . ARG A 1 116 ? -5.458 7.351 27.332 1.00 43.91 116 ARG A CA 1
ATOM 997 C C . ARG A 1 116 ? -4.697 7.625 26.042 1.00 43.91 116 ARG A C 1
ATOM 999 O O . ARG A 1 116 ? -4.784 6.815 25.121 1.00 43.91 116 ARG A O 1
ATOM 1006 N N . GLU A 1 117 ? -3.983 8.744 25.997 1.00 49.31 117 GLU A N 1
ATOM 1007 C CA . GLU A 1 117 ? -2.979 8.999 24.974 1.00 49.31 117 GLU A CA 1
ATOM 1008 C C . GLU A 1 117 ? -1.996 7.826 25.006 1.00 49.31 117 GLU A C 1
ATOM 1010 O O . GLU A 1 117 ? -1.276 7.604 25.980 1.00 49.31 117 GLU A O 1
ATOM 1015 N N . SER A 1 118 ? -2.049 6.992 23.971 1.00 46.88 118 SER A N 1
ATOM 1016 C CA . SER A 1 118 ? -0.964 6.062 23.706 1.00 46.88 118 SER A CA 1
ATOM 1017 C C . SER A 1 118 ? 0.166 6.900 23.141 1.00 46.88 118 SER A C 1
ATOM 1019 O O . SER A 1 118 ? -0.022 7.538 22.104 1.00 46.88 118 SER A O 1
ATOM 1021 N N . GLU A 1 119 ? 1.326 6.883 23.789 1.00 48.47 119 GLU A N 1
ATOM 1022 C CA . GLU A 1 119 ? 2.570 7.326 23.168 1.00 48.47 119 GLU A CA 1
ATOM 1023 C C . GLU A 1 119 ? 2.750 6.497 21.882 1.00 48.47 119 GLU A C 1
ATOM 1025 O O . GLU A 1 119 ? 3.089 5.319 21.928 1.00 48.47 119 GLU A O 1
ATOM 1030 N N . SER A 1 120 ? 2.375 7.082 20.740 1.00 53.69 120 SER A N 1
ATOM 1031 C CA . SER A 1 120 ? 2.498 6.559 19.371 1.00 53.69 120 SER A CA 1
ATOM 1032 C C . SER A 1 120 ? 1.980 5.130 19.116 1.00 53.69 120 SER A C 1
ATOM 1034 O O . SER A 1 120 ? 2.692 4.146 19.302 1.00 53.69 120 SER A O 1
ATOM 1036 N N . LEU A 1 121 ? 0.766 4.998 18.570 1.00 65.00 121 LEU A N 1
ATOM 1037 C CA . LEU A 1 121 ? 0.441 3.834 17.740 1.00 65.00 121 LEU A CA 1
ATOM 1038 C C . LEU A 1 121 ? 0.935 4.122 16.321 1.00 65.00 121 LEU A C 1
ATOM 1040 O O . LEU A 1 121 ? 0.430 5.038 15.676 1.00 65.00 121 LEU A O 1
ATOM 1044 N N . ASP A 1 122 ? 1.865 3.316 15.819 1.00 73.31 122 ASP A N 1
ATOM 1045 C CA . ASP A 1 122 ? 2.243 3.355 14.409 1.00 73.31 122 ASP A CA 1
ATOM 1046 C C . ASP A 1 122 ? 1.451 2.300 13.612 1.00 73.31 122 ASP A C 1
ATOM 1048 O O . ASP A 1 122 ? 1.757 1.100 13.621 1.00 73.31 122 ASP A O 1
ATOM 1052 N N . TYR A 1 123 ? 0.406 2.741 12.897 1.00 79.75 123 TYR A N 1
ATOM 1053 C CA . TYR A 1 123 ? -0.355 1.867 11.995 1.00 79.75 123 TYR A CA 1
ATOM 1054 C C . TYR A 1 123 ? 0.548 1.230 10.929 1.00 79.75 123 TYR A C 1
ATOM 1056 O O . TYR A 1 123 ? 0.316 0.081 10.544 1.00 79.75 123 TYR A O 1
ATOM 1064 N N . ARG A 1 124 ? 1.605 1.924 10.476 1.00 84.50 124 ARG A N 1
ATOM 1065 C CA . ARG A 1 124 ? 2.570 1.397 9.502 1.00 84.50 124 ARG A CA 1
ATOM 1066 C C . ARG A 1 124 ? 3.344 0.216 10.073 1.00 84.50 124 ARG A C 1
ATOM 1068 O O . ARG A 1 124 ? 3.554 -0.757 9.342 1.00 84.50 124 ARG A O 1
ATOM 1075 N N . GLU A 1 125 ? 3.733 0.272 11.347 1.00 85.38 125 GLU A N 1
ATOM 1076 C CA . GLU A 1 125 ? 4.407 -0.822 12.056 1.00 85.38 125 GLU A CA 1
ATOM 1077 C C . GLU A 1 125 ? 3.482 -2.038 12.205 1.00 85.38 125 GLU A C 1
ATOM 1079 O O . GLU A 1 125 ? 3.843 -3.152 11.808 1.00 85.38 125 GLU A O 1
ATOM 1084 N N . LYS A 1 126 ? 2.250 -1.824 12.689 1.00 86.75 126 LYS A N 1
ATOM 1085 C CA . LYS A 1 126 ? 1.238 -2.889 12.824 1.00 86.75 126 LYS A CA 1
ATOM 1086 C C . LYS A 1 126 ? 0.898 -3.513 11.470 1.00 86.75 126 LYS A C 1
ATOM 1088 O O . LYS A 1 126 ? 0.793 -4.738 11.359 1.00 86.75 126 LYS A O 1
ATOM 1093 N N . PHE A 1 127 ? 0.796 -2.695 10.422 1.00 90.81 127 PHE A N 1
ATOM 1094 C CA . PHE A 1 127 ? 0.628 -3.176 9.056 1.00 90.81 127 PHE A CA 1
ATOM 1095 C C . PHE A 1 127 ? 1.834 -3.990 8.590 1.00 90.81 127 PHE A C 1
ATOM 1097 O O . PHE A 1 127 ? 1.648 -4.990 7.906 1.00 90.81 127 PHE A O 1
ATOM 1104 N N . ASN A 1 128 ? 3.060 -3.612 8.957 1.00 91.88 128 ASN A N 1
ATOM 1105 C CA . ASN A 1 128 ? 4.259 -4.340 8.548 1.00 91.88 128 ASN A CA 1
ATOM 1106 C C . ASN A 1 128 ? 4.227 -5.788 9.062 1.00 91.88 128 ASN A C 1
ATOM 1108 O O . ASN A 1 128 ? 4.462 -6.724 8.298 1.00 91.88 128 ASN A O 1
ATOM 1112 N N . TRP A 1 129 ? 3.851 -5.982 10.331 1.00 90.00 129 TRP A N 1
ATOM 1113 C CA . TRP A 1 129 ? 3.627 -7.316 10.890 1.00 90.00 129 TRP A CA 1
ATOM 1114 C C . TRP A 1 129 ? 2.517 -8.063 10.135 1.00 90.00 129 TRP A C 1
ATOM 1116 O O . TRP A 1 129 ? 2.747 -9.160 9.619 1.00 90.00 129 TRP A O 1
ATOM 1126 N N . TYR A 1 130 ? 1.341 -7.442 9.996 1.00 91.94 130 TYR A N 1
ATOM 1127 C CA . TYR A 1 130 ? 0.196 -8.025 9.290 1.00 91.94 130 TYR A CA 1
ATOM 1128 C C . TYR A 1 130 ? 0.550 -8.450 7.860 1.00 91.94 130 TYR A C 1
ATOM 1130 O O . TYR A 1 130 ? 0.305 -9.590 7.469 1.00 91.94 130 TYR A O 1
ATOM 1138 N N . GLY A 1 131 ? 1.163 -7.559 7.082 1.00 94.12 131 GLY A N 1
ATOM 1139 C CA . GLY A 1 131 ? 1.492 -7.783 5.681 1.00 94.12 131 GLY A CA 1
ATOM 1140 C C . GLY A 1 131 ? 2.556 -8.862 5.497 1.00 94.12 131 GLY A C 1
ATOM 1141 O O . GLY A 1 131 ? 2.425 -9.684 4.588 1.00 94.12 131 GLY A O 1
ATOM 1142 N N . LYS A 1 132 ? 3.552 -8.951 6.393 1.00 93.81 132 LYS A N 1
ATOM 1143 C CA . LYS A 1 132 ? 4.514 -10.066 6.387 1.00 93.81 132 LYS A CA 1
ATOM 1144 C C . LYS A 1 132 ? 3.829 -11.409 6.653 1.00 93.81 132 LYS A C 1
ATOM 1146 O O . LYS A 1 132 ? 4.060 -12.379 5.925 1.00 93.81 132 LYS A O 1
ATOM 1151 N N . HIS A 1 133 ? 2.935 -11.462 7.641 1.00 92.06 133 HIS A N 1
ATOM 1152 C CA . HIS A 1 133 ? 2.125 -12.650 7.922 1.00 92.06 133 HIS A CA 1
ATOM 1153 C C . HIS A 1 133 ? 1.199 -13.012 6.751 1.00 92.06 133 HIS A C 1
ATOM 1155 O O . HIS A 1 133 ? 1.068 -14.190 6.407 1.00 92.06 133 HIS A O 1
ATOM 1161 N N . TYR A 1 134 ? 0.593 -12.018 6.103 1.00 93.81 134 TYR A N 1
ATOM 1162 C CA . TYR A 1 134 ? -0.274 -12.209 4.945 1.00 93.81 134 TYR A CA 1
ATOM 1163 C C . TYR A 1 134 ? 0.493 -12.799 3.758 1.00 93.81 134 TYR A C 1
ATOM 1165 O O . TYR A 1 134 ? 0.076 -13.812 3.194 1.00 93.81 134 TYR A O 1
ATOM 1173 N N . ILE A 1 135 ? 1.649 -12.225 3.403 1.00 94.44 135 ILE A N 1
ATOM 1174 C CA . ILE A 1 135 ? 2.494 -12.733 2.313 1.00 94.44 135 ILE A CA 1
ATOM 1175 C C . ILE A 1 135 ? 2.866 -14.190 2.573 1.00 94.44 135 ILE A C 1
ATOM 1177 O O . ILE A 1 135 ? 2.608 -15.049 1.728 1.00 94.44 135 ILE A O 1
ATOM 1181 N N . LYS A 1 136 ? 3.395 -14.483 3.762 1.00 92.88 136 LYS A N 1
ATOM 1182 C CA . LYS A 1 136 ? 3.857 -15.824 4.123 1.00 92.88 136 LYS A CA 1
ATOM 1183 C C . LYS A 1 136 ? 2.751 -16.878 4.063 1.00 92.88 136 LYS A C 1
ATOM 1185 O O . LYS A 1 136 ? 2.986 -17.981 3.578 1.00 92.88 136 LYS A O 1
ATOM 1190 N N . ASN A 1 137 ? 1.558 -16.551 4.559 1.00 91.75 137 ASN A N 1
ATOM 1191 C CA . ASN A 1 137 ? 0.484 -17.531 4.734 1.00 91.75 137 ASN A CA 1
ATOM 1192 C C . ASN A 1 137 ? -0.489 -17.606 3.553 1.00 91.75 137 ASN A C 1
ATOM 1194 O O . ASN A 1 137 ? -1.184 -18.611 3.405 1.00 91.75 137 ASN A O 1
ATOM 1198 N N . LYS A 1 138 ? -0.581 -16.552 2.735 1.00 92.50 138 LYS A N 1
ATOM 1199 C CA . LYS A 1 138 ? -1.542 -16.472 1.625 1.00 92.50 138 LYS A CA 1
ATOM 1200 C C . LYS A 1 138 ? -0.864 -16.394 0.265 1.00 92.50 138 LYS A C 1
ATOM 1202 O O . LYS A 1 138 ? -1.372 -16.997 -0.679 1.00 92.50 138 LYS A O 1
ATOM 1207 N N . CYS A 1 139 ? 0.268 -15.702 0.148 1.00 92.69 139 CYS A N 1
ATOM 1208 C CA . CYS A 1 139 ? 0.904 -15.417 -1.144 1.00 92.69 139 CYS A CA 1
ATOM 1209 C C . CYS A 1 139 ? 2.004 -16.415 -1.522 1.00 92.69 139 CYS A C 1
ATOM 1211 O O . CYS A 1 139 ? 2.202 -16.657 -2.710 1.00 92.69 139 CYS A O 1
ATOM 1213 N N . CYS A 1 140 ? 2.695 -17.015 -0.551 1.00 91.56 140 CYS A N 1
ATOM 1214 C CA . CYS A 1 140 ? 3.760 -17.980 -0.820 1.00 91.56 140 CYS A CA 1
ATOM 1215 C C . CYS A 1 140 ? 3.221 -19.351 -1.256 1.00 91.56 140 CYS A C 1
ATOM 1217 O O . CYS A 1 140 ? 2.421 -19.972 -0.555 1.00 91.56 140 CYS A O 1
ATOM 1219 N N . ASP A 1 141 ? 3.729 -19.848 -2.381 1.00 87.81 141 ASP A N 1
ATOM 1220 C CA . ASP A 1 141 ? 3.569 -21.221 -2.848 1.00 87.81 141 ASP A CA 1
ATOM 1221 C C . ASP A 1 141 ? 4.886 -21.993 -2.676 1.00 87.81 141 ASP A C 1
ATOM 1223 O O . ASP A 1 141 ? 5.931 -21.622 -3.221 1.00 87.81 141 ASP A O 1
ATOM 1227 N N . LYS A 1 142 ? 4.818 -23.078 -1.897 1.00 81.75 142 LYS A N 1
ATOM 1228 C CA . LYS A 1 142 ? 5.955 -23.948 -1.568 1.00 81.75 142 LYS A CA 1
ATOM 1229 C C . LYS A 1 142 ? 6.293 -24.951 -2.671 1.00 81.75 142 LYS A C 1
ATOM 1231 O O . LYS A 1 142 ? 7.315 -25.620 -2.560 1.00 81.75 142 LYS A O 1
ATOM 1236 N N . ALA A 1 143 ? 5.471 -25.068 -3.714 1.00 78.81 143 ALA A N 1
ATOM 1237 C CA . ALA A 1 143 ? 5.817 -25.862 -4.890 1.00 78.81 143 ALA A CA 1
ATOM 1238 C C . ALA A 1 143 ? 7.029 -25.281 -5.648 1.00 78.81 143 ALA A C 1
ATOM 1240 O O . ALA A 1 143 ? 7.646 -25.978 -6.455 1.00 78.81 143 ALA A O 1
ATOM 1241 N N . GLY A 1 144 ? 7.391 -24.022 -5.366 1.00 77.06 144 GLY A N 1
ATOM 1242 C CA . GLY A 1 144 ? 8.454 -23.312 -6.062 1.00 77.06 144 GLY A CA 1
ATOM 1243 C C . GLY A 1 144 ? 8.055 -22.947 -7.492 1.00 77.06 144 GLY A C 1
ATOM 1244 O O . GLY A 1 144 ? 6.898 -23.063 -7.894 1.00 77.06 144 GLY A O 1
ATOM 1245 N N . TYR A 1 145 ? 9.013 -22.457 -8.274 1.00 81.88 145 TYR A N 1
ATOM 1246 C CA . TYR A 1 145 ? 8.788 -22.097 -9.672 1.00 81.88 145 TYR A CA 1
ATOM 1247 C C . TYR A 1 145 ? 10.067 -22.220 -10.492 1.00 81.88 145 TYR A C 1
ATOM 1249 O O . TYR A 1 145 ? 11.123 -21.733 -10.092 1.00 81.88 145 TYR A O 1
ATOM 1257 N N . ASN A 1 146 ? 9.958 -22.816 -11.678 1.00 78.12 146 ASN A N 1
ATOM 1258 C CA . ASN A 1 146 ? 11.034 -22.840 -12.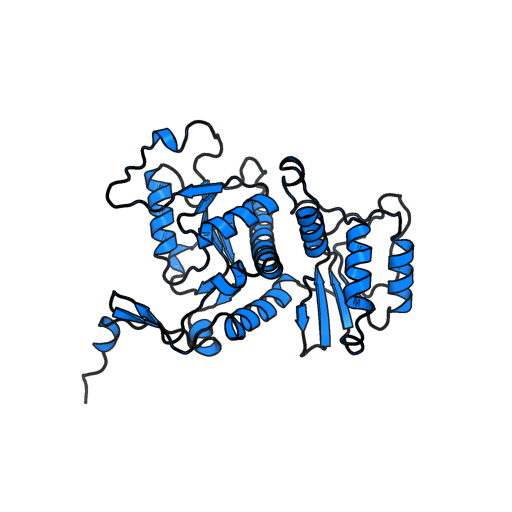662 1.00 78.12 146 ASN A CA 1
ATOM 1259 C C . ASN A 1 146 ? 10.668 -21.923 -13.827 1.00 78.12 146 ASN A C 1
ATOM 1261 O O . ASN A 1 146 ? 9.634 -22.098 -14.472 1.00 78.12 146 ASN A O 1
ATOM 1265 N N . THR A 1 147 ? 11.522 -20.944 -14.111 1.00 73.56 147 THR A N 1
ATOM 1266 C CA . THR A 1 147 ? 11.359 -20.091 -15.286 1.00 73.56 147 THR A CA 1
ATOM 1267 C C . THR A 1 147 ? 11.801 -20.833 -16.548 1.00 73.56 147 THR A C 1
ATOM 1269 O O . THR A 1 147 ? 12.661 -21.714 -16.513 1.00 73.56 147 THR A O 1
ATOM 1272 N N . GLN A 1 148 ? 11.288 -20.402 -17.704 1.00 67.75 148 GLN A N 1
ATOM 1273 C CA . GLN A 1 148 ? 11.756 -20.882 -19.012 1.00 67.75 148 GLN A CA 1
ATOM 1274 C C . GLN A 1 148 ? 13.250 -20.591 -19.257 1.00 67.75 148 GLN A C 1
ATOM 1276 O O . GLN A 1 148 ? 13.884 -21.253 -20.068 1.00 67.75 148 GLN A O 1
ATOM 1281 N N . THR A 1 149 ? 13.826 -19.624 -18.535 1.00 66.56 149 THR A N 1
ATOM 1282 C CA . THR A 1 149 ? 15.250 -19.259 -18.591 1.00 66.56 149 THR A CA 1
ATOM 1283 C C . THR A 1 149 ? 16.129 -20.091 -17.647 1.00 66.56 149 THR A C 1
ATOM 1285 O O . THR A 1 149 ? 17.295 -19.755 -17.446 1.00 66.56 149 THR A O 1
ATOM 1288 N N . GLY A 1 150 ? 15.585 -21.144 -17.025 1.00 74.38 150 GLY A N 1
ATOM 1289 C CA . GLY A 1 150 ? 16.316 -22.034 -16.117 1.00 74.38 150 GLY A CA 1
ATOM 1290 C C . GLY A 1 150 ? 16.568 -21.459 -14.720 1.00 74.38 150 GLY A C 1
ATOM 1291 O O . GLY A 1 150 ? 17.344 -22.027 -13.957 1.00 74.38 150 GLY A O 1
ATOM 1292 N N . THR A 1 151 ? 15.943 -20.332 -14.363 1.00 77.69 151 THR A N 1
ATOM 1293 C CA . THR A 1 151 ? 15.974 -19.806 -12.993 1.00 77.69 151 THR A CA 1
ATOM 1294 C C . THR A 1 151 ? 15.001 -20.596 -12.131 1.00 77.69 151 THR A C 1
ATOM 1296 O O . THR A 1 151 ? 13.829 -20.726 -12.478 1.00 77.69 151 THR A O 1
ATOM 1299 N N . ARG A 1 152 ? 15.481 -21.094 -10.995 1.00 80.69 152 ARG A N 1
ATOM 1300 C CA . ARG A 1 152 ? 14.681 -21.826 -10.020 1.00 80.69 152 ARG A CA 1
ATOM 1301 C C . ARG A 1 152 ? 14.427 -20.962 -8.792 1.00 80.69 152 ARG A C 1
ATOM 1303 O O . ARG A 1 152 ? 15.355 -20.373 -8.236 1.00 80.69 152 ARG A O 1
ATOM 1310 N N . LEU A 1 153 ? 13.171 -20.930 -8.374 1.00 83.69 153 LEU A N 1
ATOM 1311 C CA . LEU A 1 153 ? 12.695 -20.353 -7.128 1.00 83.69 153 LEU A CA 1
ATOM 1312 C C . LEU A 1 153 ? 12.202 -21.492 -6.240 1.00 83.69 153 LEU A C 1
ATOM 1314 O O . LEU A 1 153 ? 11.350 -22.269 -6.666 1.00 83.69 153 LEU A O 1
ATOM 1318 N N . ASP A 1 154 ? 12.711 -21.587 -5.015 1.00 84.12 154 ASP A N 1
ATOM 1319 C CA . ASP A 1 154 ? 12.232 -22.599 -4.059 1.00 84.12 154 ASP A CA 1
ATOM 1320 C C . ASP A 1 154 ? 10.854 -22.234 -3.474 1.00 84.12 154 ASP A C 1
ATOM 1322 O O . ASP A 1 154 ? 10.118 -23.103 -3.019 1.00 84.12 154 ASP A O 1
ATOM 1326 N N . VAL A 1 155 ? 10.479 -20.952 -3.543 1.00 87.31 155 VAL A N 1
ATOM 1327 C CA . VAL A 1 155 ? 9.151 -20.437 -3.192 1.00 87.31 155 VAL A CA 1
ATOM 1328 C C . VAL A 1 155 ? 8.732 -19.403 -4.228 1.00 87.31 155 VAL A C 1
ATOM 1330 O O . VAL A 1 155 ? 9.496 -18.490 -4.548 1.00 87.31 155 VAL A O 1
ATOM 1333 N N . TYR A 1 156 ? 7.509 -19.527 -4.737 1.00 89.00 156 TYR A N 1
ATOM 1334 C CA . TYR A 1 156 ? 6.894 -18.513 -5.590 1.00 89.00 156 TYR A CA 1
ATOM 1335 C C . TYR A 1 156 ? 6.007 -17.597 -4.748 1.00 89.00 156 TYR A C 1
ATOM 1337 O O . TYR A 1 156 ? 5.260 -18.075 -3.899 1.00 89.00 156 TYR A O 1
ATOM 1345 N N . ILE A 1 157 ? 6.083 -16.283 -4.957 1.00 91.19 157 ILE A N 1
ATOM 1346 C CA . ILE A 1 157 ? 5.239 -15.317 -4.245 1.00 91.19 157 ILE A CA 1
ATOM 1347 C C . ILE A 1 157 ? 4.212 -14.765 -5.228 1.00 91.19 157 ILE A C 1
ATOM 1349 O O . ILE A 1 157 ? 4.556 -13.999 -6.126 1.00 91.19 157 ILE A O 1
ATOM 1353 N N . ASP A 1 158 ? 2.949 -15.141 -5.041 1.00 91.00 158 ASP A N 1
ATOM 1354 C CA . ASP A 1 158 ? 1.839 -14.680 -5.869 1.00 91.00 158 ASP A CA 1
ATOM 1355 C C . ASP A 1 158 ? 1.120 -13.488 -5.227 1.00 91.00 158 ASP A C 1
ATOM 1357 O O . ASP A 1 158 ? 0.150 -13.633 -4.478 1.00 91.00 158 ASP A O 1
ATOM 1361 N N . VAL A 1 159 ? 1.597 -12.283 -5.542 1.00 91.12 159 VAL A N 1
ATOM 1362 C CA . VAL A 1 159 ? 0.988 -11.023 -5.085 1.00 91.12 159 VAL A CA 1
ATOM 1363 C C . VAL A 1 159 ? -0.371 -10.736 -5.738 1.00 91.12 159 VAL A C 1
ATOM 1365 O O . VAL A 1 159 ? -1.105 -9.878 -5.246 1.00 91.12 159 VAL A O 1
ATOM 1368 N N . LYS A 1 160 ? -0.778 -11.469 -6.790 1.00 90.31 160 LYS A N 1
ATOM 1369 C CA . LYS A 1 160 ? -2.103 -11.284 -7.414 1.00 90.31 160 LYS A CA 1
ATOM 1370 C C . LYS A 1 160 ? -3.240 -11.632 -6.464 1.00 90.31 160 LYS A C 1
ATOM 1372 O O . LYS A 1 160 ? -4.330 -11.088 -6.602 1.00 90.31 160 LYS A O 1
ATOM 1377 N N . LYS A 1 161 ? -2.982 -12.488 -5.473 1.00 91.44 161 LYS A N 1
ATOM 1378 C CA . LYS A 1 161 ? -3.950 -12.801 -4.416 1.00 91.44 161 LYS A CA 1
ATOM 1379 C C . LYS A 1 161 ? -4.380 -11.552 -3.645 1.00 91.44 161 LYS A C 1
ATOM 1381 O O . LYS A 1 161 ? -5.555 -11.414 -3.353 1.00 91.44 161 LYS A O 1
ATOM 1386 N N . ILE A 1 162 ? -3.466 -10.605 -3.412 1.00 93.00 162 ILE A N 1
ATOM 1387 C CA . ILE A 1 162 ? -3.797 -9.308 -2.801 1.00 93.00 162 ILE A CA 1
ATOM 1388 C C . ILE A 1 162 ? -4.625 -8.460 -3.775 1.00 93.00 162 ILE A C 1
ATOM 1390 O O . ILE A 1 162 ? -5.637 -7.888 -3.388 1.00 93.00 162 ILE A O 1
ATOM 1394 N N . ILE A 1 163 ? -4.217 -8.400 -5.049 1.00 89.44 163 ILE A N 1
ATOM 1395 C CA . ILE A 1 163 ? -4.871 -7.584 -6.090 1.00 89.44 163 ILE A CA 1
ATOM 1396 C C . ILE A 1 163 ? -6.334 -7.997 -6.309 1.00 89.44 163 ILE A C 1
ATOM 1398 O O . ILE A 1 163 ? -7.194 -7.138 -6.493 1.00 89.44 163 ILE A O 1
ATOM 1402 N N . ASN A 1 164 ? -6.620 -9.299 -6.258 1.00 88.25 164 ASN A N 1
ATOM 1403 C CA . ASN A 1 164 ? -7.958 -9.851 -6.479 1.00 88.25 164 ASN A CA 1
ATOM 1404 C C . ASN A 1 164 ? -8.923 -9.621 -5.302 1.00 88.25 164 ASN A C 1
ATOM 1406 O O . ASN A 1 164 ? -10.122 -9.869 -5.432 1.00 88.25 164 ASN A O 1
ATOM 1410 N N . GLU A 1 165 ? -8.428 -9.147 -4.159 1.00 86.75 165 GLU A N 1
ATOM 1411 C CA . GLU A 1 165 ? -9.221 -8.896 -2.962 1.00 86.75 165 GLU A CA 1
ATOM 1412 C C . GLU A 1 165 ? -9.422 -7.389 -2.766 1.00 86.75 165 GLU A C 1
ATOM 1414 O O . GLU A 1 165 ? -8.543 -6.688 -2.275 1.00 86.75 165 GLU A O 1
ATOM 1419 N N . ASN A 1 166 ? -10.609 -6.876 -3.118 1.00 78.38 166 ASN A N 1
ATOM 1420 C CA . ASN A 1 166 ? -10.910 -5.433 -3.135 1.00 78.38 166 ASN A CA 1
ATOM 1421 C C . ASN A 1 166 ? -10.550 -4.680 -1.839 1.00 78.38 166 ASN A C 1
ATOM 1423 O O . ASN A 1 166 ? -10.114 -3.532 -1.894 1.00 78.38 166 ASN A O 1
ATOM 1427 N N . VAL A 1 167 ? -10.767 -5.299 -0.674 1.00 84.50 167 VAL A N 1
ATOM 1428 C CA . VAL A 1 167 ? -10.424 -4.688 0.622 1.00 84.50 167 VAL A CA 1
ATOM 1429 C C . VAL A 1 167 ? -8.913 -4.698 0.826 1.00 84.50 167 VAL A C 1
ATOM 1431 O O . VAL A 1 167 ? -8.340 -3.678 1.195 1.00 84.50 167 VAL A O 1
ATOM 1434 N N . GLU A 1 168 ? -8.244 -5.810 0.543 1.00 89.88 168 GLU A N 1
ATOM 1435 C CA . GLU A 1 168 ? -6.805 -5.906 0.756 1.00 89.88 168 GLU A CA 1
ATOM 1436 C C . GLU A 1 168 ? -6.041 -5.010 -0.210 1.00 89.88 168 GLU A C 1
ATOM 1438 O O . GLU A 1 168 ? -5.244 -4.193 0.238 1.00 89.88 168 GLU A O 1
ATOM 1443 N N . ILE A 1 169 ? -6.340 -5.020 -1.507 1.00 92.75 169 ILE A N 1
ATOM 1444 C CA . ILE A 1 169 ? -5.613 -4.147 -2.433 1.00 92.75 169 ILE A CA 1
ATOM 1445 C C . ILE A 1 169 ? -5.705 -2.666 -2.047 1.00 92.75 169 ILE A C 1
ATOM 1447 O O . ILE A 1 169 ? -4.706 -1.951 -2.142 1.00 92.75 169 ILE A O 1
ATOM 1451 N N . LEU A 1 170 ? -6.853 -2.212 -1.527 1.00 91.69 170 LEU A N 1
ATOM 1452 C CA . LEU A 1 170 ? -6.981 -0.852 -1.013 1.00 91.69 170 LEU A CA 1
ATOM 1453 C C . LEU A 1 170 ? -6.119 -0.627 0.235 1.00 91.69 170 LEU A C 1
ATOM 1455 O O . LEU A 1 170 ? -5.415 0.376 0.298 1.00 91.69 170 LEU A O 1
ATOM 1459 N N . ARG A 1 171 ? -6.127 -1.557 1.199 1.00 91.94 171 ARG A N 1
ATOM 1460 C CA . ARG A 1 171 ? -5.300 -1.478 2.418 1.00 91.94 171 ARG A CA 1
ATOM 1461 C C . ARG A 1 171 ? -3.814 -1.365 2.088 1.00 91.94 171 ARG A C 1
ATOM 1463 O O . ARG A 1 171 ? -3.101 -0.547 2.656 1.00 91.94 171 ARG A O 1
ATOM 1470 N N . TRP A 1 172 ? -3.350 -2.178 1.149 1.00 95.31 172 TRP A N 1
ATOM 1471 C CA . TRP A 1 172 ? -1.952 -2.202 0.743 1.00 95.31 172 TRP A CA 1
ATOM 1472 C C . TRP A 1 172 ? -1.568 -0.944 -0.046 1.00 95.31 172 TRP A C 1
ATOM 1474 O O . TRP A 1 172 ? -0.518 -0.355 0.207 1.00 95.31 172 TRP A O 1
ATOM 1484 N N . CYS A 1 173 ? -2.435 -0.476 -0.951 1.00 95.25 173 CYS A N 1
ATOM 1485 C CA . CYS A 1 173 ? -2.221 0.787 -1.662 1.00 95.25 173 CYS A CA 1
ATOM 1486 C C . CYS A 1 173 ? -2.289 2.003 -0.732 1.00 95.25 173 CYS A C 1
ATOM 1488 O O . CYS A 1 173 ? -1.582 2.973 -0.979 1.00 95.25 173 CYS A O 1
ATOM 1490 N N . TYR A 1 174 ? -3.086 1.955 0.337 1.00 92.38 174 TYR A N 1
ATOM 1491 C CA . TYR A 1 174 ? -3.146 3.009 1.348 1.00 92.38 174 TYR A CA 1
ATOM 1492 C C . TYR A 1 174 ? -1.791 3.226 2.021 1.00 92.38 174 TYR A C 1
ATOM 1494 O O . TYR A 1 174 ? -1.338 4.360 2.115 1.00 92.38 174 TYR A O 1
ATOM 1502 N N . ILE A 1 175 ? -1.112 2.147 2.414 1.00 93.75 175 ILE A N 1
ATOM 1503 C CA . ILE A 1 175 ? 0.225 2.223 3.019 1.00 93.75 175 ILE A CA 1
ATOM 1504 C C . ILE A 1 175 ? 1.245 2.811 2.044 1.00 93.75 175 ILE A C 1
ATOM 1506 O O . ILE A 1 175 ? 2.035 3.674 2.406 1.00 93.75 175 ILE A O 1
ATOM 1510 N N . ILE A 1 176 ? 1.196 2.391 0.781 1.00 95.62 176 ILE A N 1
ATOM 1511 C CA . ILE A 1 176 ? 2.081 2.935 -0.255 1.00 95.62 176 ILE A CA 1
ATOM 1512 C C . ILE A 1 176 ? 1.790 4.424 -0.487 1.00 95.62 176 ILE A C 1
ATOM 1514 O O . ILE A 1 176 ? 2.715 5.220 -0.630 1.00 95.62 176 ILE A O 1
ATOM 1518 N N . ALA A 1 177 ? 0.512 4.805 -0.538 1.00 93.25 177 ALA A N 1
ATOM 1519 C CA . ALA A 1 177 ? 0.096 6.190 -0.698 1.00 93.25 177 ALA A CA 1
ATOM 1520 C C . ALA A 1 177 ? 0.549 7.050 0.488 1.00 93.25 177 ALA A C 1
ATOM 1522 O O . ALA A 1 177 ? 1.036 8.153 0.263 1.00 93.25 177 ALA A O 1
ATOM 1523 N N . TYR A 1 178 ? 0.463 6.519 1.709 1.00 89.88 178 TYR A N 1
ATOM 1524 C CA . TYR A 1 178 ? 0.964 7.165 2.917 1.00 89.88 178 TYR A CA 1
ATOM 1525 C C . TYR A 1 178 ? 2.458 7.473 2.821 1.00 89.88 178 TYR A C 1
ATOM 1527 O O . TYR A 1 178 ? 2.858 8.632 2.934 1.00 89.88 178 TYR A O 1
ATOM 1535 N N . ASP A 1 179 ? 3.268 6.456 2.518 1.00 92.12 179 ASP A N 1
ATOM 1536 C CA . ASP A 1 179 ? 4.721 6.595 2.411 1.00 92.12 179 ASP A CA 1
ATOM 1537 C C . ASP A 1 179 ? 5.104 7.584 1.283 1.00 92.12 179 ASP A C 1
ATOM 1539 O O . ASP A 1 179 ? 6.004 8.411 1.441 1.00 92.12 179 ASP A O 1
ATOM 1543 N N . LEU A 1 180 ? 4.388 7.560 0.148 1.00 92.88 180 LEU A N 1
ATOM 1544 C CA . LEU A 1 180 ? 4.592 8.516 -0.950 1.00 92.88 180 LEU A CA 1
ATOM 1545 C C . LEU A 1 180 ? 4.205 9.950 -0.572 1.00 92.88 180 LEU A C 1
ATOM 1547 O O . LEU A 1 180 ? 4.941 10.882 -0.895 1.00 92.88 180 LEU A O 1
ATOM 1551 N N . ASP A 1 181 ? 3.052 10.149 0.065 1.00 89.50 181 ASP A N 1
ATOM 1552 C CA . ASP A 1 181 ? 2.581 11.479 0.450 1.00 89.50 181 ASP A CA 1
ATOM 1553 C C . ASP A 1 181 ? 3.506 12.121 1.490 1.00 89.50 181 ASP A C 1
ATOM 1555 O O . ASP A 1 181 ? 3.843 13.302 1.358 1.00 89.50 181 ASP A O 1
ATOM 1559 N N . ALA A 1 182 ? 4.001 11.330 2.448 1.00 87.44 182 ALA A N 1
ATOM 1560 C CA . ALA A 1 182 ? 5.010 11.753 3.414 1.00 87.44 182 ALA A CA 1
ATOM 1561 C C . ALA A 1 182 ? 6.321 12.177 2.726 1.00 87.44 182 ALA A C 1
ATOM 1563 O O . ALA A 1 182 ? 6.862 13.241 3.031 1.00 87.44 182 ALA A O 1
ATOM 1564 N N . GLU A 1 183 ? 6.802 11.402 1.747 1.00 90.88 183 GLU A N 1
ATOM 1565 C CA . GLU A 1 183 ? 7.989 11.744 0.949 1.00 90.88 183 GLU A CA 1
ATOM 1566 C C . GLU A 1 183 ? 7.809 13.021 0.117 1.00 90.88 183 GLU A C 1
ATOM 1568 O O . GLU A 1 183 ? 8.730 13.830 0.016 1.00 90.88 183 GLU A O 1
ATOM 1573 N N . PHE A 1 184 ? 6.641 13.236 -0.490 1.00 89.38 184 PHE A N 1
ATOM 1574 C CA . PHE A 1 184 ? 6.381 14.469 -1.240 1.00 89.38 184 PHE A CA 1
ATOM 1575 C C . PHE A 1 184 ? 6.286 15.680 -0.312 1.00 89.38 184 PHE A C 1
ATOM 1577 O O . PHE A 1 184 ? 6.830 16.741 -0.620 1.00 89.38 184 PHE A O 1
ATOM 1584 N N . THR A 1 185 ? 5.630 15.515 0.836 1.00 86.69 185 THR A N 1
ATOM 1585 C CA . THR A 1 185 ? 5.447 16.576 1.829 1.00 86.69 185 THR A CA 1
ATOM 1586 C C . THR A 1 185 ? 6.771 16.981 2.471 1.00 86.69 185 THR A C 1
ATOM 1588 O O . THR A 1 185 ? 7.055 18.174 2.559 1.00 86.69 185 THR A O 1
ATOM 1591 N N . SER A 1 186 ? 7.630 16.024 2.835 1.00 88.94 186 SER A N 1
ATOM 1592 C CA . SER A 1 186 ? 8.955 16.309 3.409 1.00 88.94 186 SER A CA 1
ATOM 1593 C C . SER A 1 186 ? 9.878 17.060 2.442 1.00 88.94 186 SER A C 1
ATOM 1595 O O . SER A 1 186 ? 10.764 17.801 2.865 1.00 88.94 186 SER A O 1
ATOM 1597 N N . ARG A 1 187 ? 9.643 16.913 1.134 1.00 88.62 187 ARG A N 1
ATOM 1598 C CA . ARG A 1 187 ? 10.348 17.626 0.060 1.00 88.62 187 ARG A CA 1
ATOM 1599 C C . ARG A 1 187 ? 9.703 18.964 -0.315 1.00 88.62 187 ARG A C 1
ATOM 1601 O O . ARG A 1 187 ? 10.244 19.656 -1.173 1.00 88.62 187 ARG A O 1
ATOM 1608 N N . GLY A 1 188 ? 8.566 19.316 0.289 1.00 8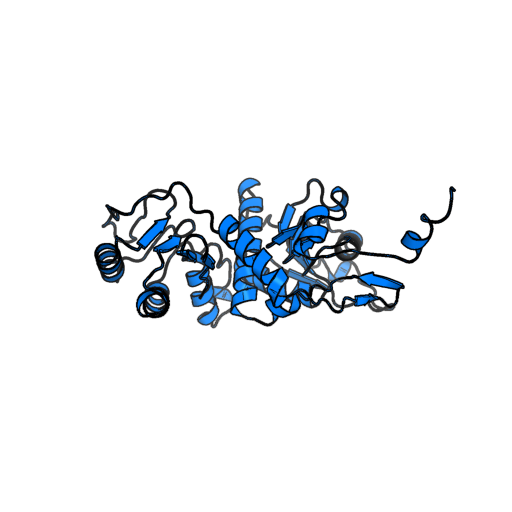4.31 188 GLY A N 1
ATOM 1609 C CA . GLY A 1 188 ? 7.808 20.526 -0.031 1.00 84.31 188 GLY A CA 1
ATOM 1610 C C . GLY A 1 188 ? 7.158 20.514 -1.420 1.00 84.31 188 GLY A C 1
ATOM 1611 O O . GLY A 1 188 ? 6.876 21.582 -1.953 1.00 84.31 188 GLY A O 1
ATOM 1612 N N . GLU A 1 189 ? 6.939 19.339 -2.025 1.00 84.75 189 GLU A N 1
ATOM 1613 C CA . GLU A 1 189 ? 6.387 19.229 -3.381 1.00 84.75 189 GLU A CA 1
ATOM 1614 C C . GLU A 1 189 ? 4.878 19.543 -3.394 1.00 84.75 189 GLU A C 1
ATOM 1616 O O . GLU A 1 189 ? 4.052 18.841 -2.795 1.00 84.75 189 GLU A O 1
ATOM 1621 N N . THR A 1 190 ? 4.491 20.574 -4.144 1.00 81.25 190 THR A N 1
ATOM 1622 C CA . THR A 1 190 ? 3.091 20.871 -4.469 1.00 81.25 190 THR A CA 1
ATOM 1623 C C . THR A 1 190 ? 2.508 19.819 -5.414 1.00 81.25 190 THR A C 1
ATOM 1625 O O . THR A 1 190 ? 3.224 19.093 -6.101 1.00 81.25 190 THR A O 1
ATOM 1628 N N . MET A 1 191 ? 1.178 19.739 -5.519 1.00 75.56 191 MET A N 1
ATOM 1629 C CA . MET A 1 191 ? 0.521 18.732 -6.370 1.00 75.56 191 MET A CA 1
ATOM 1630 C C . MET A 1 191 ? 0.932 18.823 -7.850 1.00 75.56 191 MET A C 1
ATOM 1632 O O . MET A 1 191 ? 0.991 17.812 -8.544 1.00 75.56 191 MET A O 1
ATOM 1636 N N . THR A 1 192 ? 1.240 20.027 -8.332 1.00 72.12 192 THR A N 1
ATOM 1637 C CA . THR A 1 192 ? 1.733 20.268 -9.695 1.00 72.12 192 THR A CA 1
ATOM 1638 C C . THR A 1 192 ? 3.188 19.851 -9.896 1.00 72.12 192 THR A C 1
ATOM 1640 O O . THR A 1 192 ? 3.602 19.648 -11.031 1.00 72.12 192 THR A O 1
ATOM 1643 N N . GLU A 1 193 ? 3.959 19.715 -8.819 1.00 73.56 193 GLU A N 1
ATOM 1644 C CA . GLU A 1 193 ? 5.358 19.271 -8.845 1.00 73.56 193 GLU A CA 1
ATOM 1645 C C . GLU A 1 193 ? 5.501 17.765 -8.612 1.00 73.56 193 GLU A C 1
ATOM 1647 O O . GLU A 1 193 ? 6.531 17.185 -8.972 1.00 73.56 193 GLU A O 1
ATOM 1652 N N . ARG A 1 194 ? 4.472 17.134 -8.029 1.00 79.19 194 ARG A N 1
ATOM 1653 C CA . ARG A 1 194 ? 4.461 15.703 -7.738 1.00 79.19 194 ARG A CA 1
ATOM 1654 C C . ARG A 1 194 ? 4.574 14.868 -9.013 1.00 79.19 194 ARG A C 1
ATOM 1656 O O . ARG A 1 194 ? 4.030 15.172 -10.074 1.00 79.19 194 ARG A O 1
ATOM 1663 N N . ASN A 1 195 ? 5.299 13.770 -8.854 1.00 80.31 195 ASN A N 1
ATOM 1664 C CA . ASN A 1 195 ? 5.680 12.844 -9.912 1.00 80.31 195 ASN A CA 1
ATOM 1665 C C . ASN A 1 195 ? 4.464 12.122 -10.521 1.00 80.31 195 ASN A C 1
ATOM 1667 O O . ASN A 1 195 ? 3.510 11.786 -9.820 1.00 80.31 195 ASN A O 1
ATOM 1671 N N . MET A 1 196 ? 4.537 11.799 -11.814 1.00 87.56 196 MET A N 1
ATOM 1672 C CA . MET A 1 196 ? 3.562 10.916 -12.460 1.00 87.56 196 MET A CA 1
ATOM 1673 C C . MET A 1 196 ? 3.853 9.453 -12.110 1.00 87.56 196 MET A C 1
ATOM 1675 O O . MET A 1 196 ? 5.010 9.056 -11.943 1.00 87.56 196 MET A O 1
ATOM 1679 N N . LEU A 1 197 ? 2.814 8.628 -12.047 1.00 92.12 197 LEU A N 1
ATOM 1680 C CA . LEU A 1 197 ? 2.956 7.183 -11.912 1.00 92.12 197 LEU A CA 1
ATOM 1681 C C . LEU A 1 197 ? 3.231 6.578 -13.290 1.00 92.12 197 LEU A C 1
ATOM 1683 O O . LEU A 1 197 ? 2.534 6.889 -14.251 1.00 92.12 197 LEU A O 1
ATOM 1687 N N . PHE A 1 198 ? 4.235 5.715 -13.400 1.00 91.69 198 PHE A N 1
ATOM 1688 C CA . PHE A 1 198 ? 4.546 4.986 -14.628 1.00 91.69 198 PHE A CA 1
ATOM 1689 C C . PHE A 1 198 ? 4.443 3.483 -14.389 1.00 91.69 198 PHE A C 1
ATOM 1691 O O . PHE A 1 198 ? 5.040 2.962 -13.449 1.00 91.69 198 PHE A O 1
ATOM 1698 N N . CYS A 1 199 ? 3.744 2.774 -15.267 1.00 90.69 199 CYS A N 1
ATOM 1699 C CA . CYS A 1 199 ? 3.599 1.324 -15.200 1.00 90.69 199 CYS A CA 1
ATOM 1700 C C . CYS A 1 199 ? 3.634 0.707 -16.605 1.00 90.69 199 CYS A C 1
ATOM 1702 O O . CYS A 1 199 ? 3.187 1.312 -17.578 1.00 90.69 199 CYS A O 1
ATOM 1704 N N . HIS A 1 200 ? 4.183 -0.504 -16.712 1.00 85.81 200 HIS A N 1
ATOM 1705 C CA . HIS A 1 200 ? 4.243 -1.265 -17.975 1.00 85.81 200 HIS A CA 1
ATOM 1706 C C . HIS A 1 200 ? 3.809 -2.728 -17.826 1.00 85.81 200 HIS A C 1
ATOM 1708 O O . HIS A 1 200 ? 3.814 -3.490 -18.787 1.00 85.81 200 HIS A O 1
ATOM 1714 N N . THR A 1 201 ? 3.414 -3.128 -16.616 1.00 87.19 201 THR A N 1
ATOM 1715 C CA . THR A 1 201 ? 2.839 -4.443 -16.326 1.00 87.19 201 THR A CA 1
ATOM 1716 C C . THR A 1 201 ? 1.377 -4.295 -15.937 1.00 87.19 201 THR A C 1
ATOM 1718 O O . THR A 1 201 ? 0.976 -3.277 -15.372 1.00 87.19 201 THR A O 1
ATOM 1721 N N . LEU A 1 202 ? 0.567 -5.320 -16.220 1.00 87.81 202 LEU A N 1
ATOM 1722 C CA . LEU A 1 202 ? -0.858 -5.316 -15.875 1.00 87.81 202 LEU A CA 1
ATOM 1723 C C . LEU A 1 202 ? -1.071 -5.156 -14.363 1.00 87.81 202 LEU A C 1
ATOM 1725 O O . LEU A 1 202 ? -1.811 -4.269 -13.944 1.00 87.81 202 LEU A O 1
ATOM 1729 N N . ASN A 1 203 ? -0.363 -5.936 -13.542 1.00 90.75 203 ASN A N 1
ATOM 1730 C CA . ASN A 1 203 ? -0.451 -5.821 -12.085 1.00 90.75 203 ASN A CA 1
ATOM 1731 C C . ASN A 1 203 ? -0.021 -4.425 -11.591 1.00 90.75 203 ASN A C 1
ATOM 1733 O O . ASN A 1 203 ? -0.727 -3.811 -10.790 1.00 90.75 203 ASN A O 1
ATOM 1737 N N . GLY A 1 204 ? 1.093 -3.892 -12.114 1.00 91.69 204 GLY A N 1
ATOM 1738 C CA . GLY A 1 204 ? 1.555 -2.539 -11.800 1.00 91.69 204 GLY A CA 1
ATOM 1739 C C . GLY A 1 204 ? 0.542 -1.461 -12.191 1.00 91.69 204 GLY A C 1
ATOM 1740 O O . GLY A 1 204 ? 0.351 -0.507 -11.442 1.00 91.69 204 GLY A O 1
ATOM 1741 N N . SER A 1 205 ? -0.157 -1.630 -13.319 1.00 91.25 205 SER A N 1
ATOM 1742 C CA . SER A 1 205 ? -1.191 -0.695 -13.782 1.00 91.25 205 SER A CA 1
ATOM 1743 C C . SER A 1 205 ? -2.415 -0.653 -12.871 1.00 91.25 205 SER A C 1
ATOM 1745 O O . SER A 1 205 ? -2.923 0.432 -12.587 1.00 91.25 205 SER A O 1
ATOM 1747 N N . TYR A 1 206 ? -2.838 -1.799 -12.330 1.00 92.56 206 TYR A N 1
ATOM 1748 C CA . TYR A 1 206 ? -3.935 -1.850 -11.366 1.00 92.56 206 TYR A CA 1
ATOM 1749 C C . TYR A 1 206 ? -3.580 -1.092 -10.080 1.00 92.56 206 TYR A C 1
ATOM 1751 O O . TYR A 1 206 ? -4.331 -0.222 -9.640 1.00 92.56 206 TYR A O 1
ATOM 1759 N N . ILE A 1 207 ? -2.392 -1.359 -9.524 1.00 95.31 207 ILE A N 1
ATOM 1760 C CA . ILE A 1 207 ? -1.873 -0.661 -8.338 1.00 95.31 207 ILE A CA 1
ATOM 1761 C C . ILE A 1 207 ? -1.751 0.843 -8.617 1.00 95.31 207 ILE A C 1
ATOM 1763 O O . ILE A 1 207 ? -2.218 1.659 -7.826 1.00 95.31 207 ILE A O 1
ATOM 1767 N N . ALA A 1 208 ? -1.180 1.225 -9.764 1.00 94.06 208 ALA A N 1
ATOM 1768 C CA . ALA A 1 208 ? -1.045 2.624 -10.164 1.00 94.06 208 ALA A CA 1
ATOM 1769 C C . ALA A 1 208 ? -2.405 3.322 -10.293 1.00 94.06 208 ALA A C 1
ATOM 1771 O O . ALA A 1 208 ? -2.524 4.486 -9.922 1.00 94.06 208 ALA A O 1
ATOM 1772 N N . GLY A 1 209 ? -3.435 2.618 -10.771 1.00 91.56 209 GLY A N 1
ATOM 1773 C CA . GLY A 1 209 ? -4.805 3.120 -10.832 1.00 91.56 209 GLY A CA 1
ATOM 1774 C C . GLY A 1 209 ? -5.374 3.445 -9.451 1.00 91.56 209 GLY A C 1
ATOM 1775 O O . GLY A 1 209 ? -5.923 4.530 -9.260 1.00 91.56 209 GLY A O 1
ATOM 1776 N N . VAL A 1 210 ? -5.192 2.554 -8.470 1.00 92.25 210 VAL A N 1
ATOM 1777 C CA . VAL A 1 210 ? -5.619 2.805 -7.082 1.00 92.25 210 VAL A CA 1
ATOM 1778 C C . VAL A 1 210 ? -4.827 3.967 -6.475 1.00 92.25 210 VAL A C 1
ATOM 1780 O O . VAL A 1 210 ? -5.420 4.896 -5.933 1.00 92.25 210 VAL A O 1
ATOM 1783 N N . LEU A 1 211 ? -3.498 3.982 -6.621 1.00 93.25 211 LEU A N 1
ATOM 1784 C CA . LEU A 1 211 ? -2.646 5.065 -6.112 1.00 93.25 211 LEU A CA 1
ATOM 1785 C C . LEU A 1 211 ? -2.972 6.422 -6.747 1.00 93.25 211 LEU A C 1
ATOM 1787 O O . LEU A 1 211 ? -2.984 7.437 -6.055 1.00 93.25 211 LEU A O 1
ATOM 1791 N N . SER A 1 212 ? -3.268 6.443 -8.047 1.00 89.69 212 SER A N 1
ATOM 1792 C CA . SER A 1 212 ? -3.701 7.640 -8.772 1.00 89.69 212 SER A CA 1
ATOM 1793 C C . SER A 1 212 ? -4.988 8.209 -8.175 1.00 89.69 212 SER A C 1
ATOM 1795 O O . SER A 1 212 ? -5.068 9.416 -7.956 1.00 89.69 212 SER A O 1
ATOM 1797 N N . GLN A 1 213 ? -5.954 7.353 -7.827 1.00 86.81 213 GLN A N 1
ATOM 1798 C CA . GLN A 1 213 ? -7.189 7.777 -7.159 1.00 86.81 213 GLN A CA 1
ATOM 1799 C C . GLN A 1 213 ? -6.937 8.293 -5.738 1.00 86.81 213 GLN A C 1
ATOM 1801 O O . GLN A 1 213 ? -7.495 9.316 -5.351 1.00 86.81 213 GLN A O 1
ATOM 1806 N N . LEU A 1 214 ? -6.082 7.621 -4.964 1.00 87.94 214 LEU A N 1
ATOM 1807 C CA . LEU A 1 214 ? -5.771 8.041 -3.596 1.00 87.94 214 LEU A CA 1
ATOM 1808 C C . LEU A 1 214 ? -5.059 9.401 -3.575 1.00 87.94 214 LEU A C 1
ATOM 1810 O O . LEU A 1 214 ? -5.490 10.322 -2.882 1.00 87.94 214 LEU A O 1
ATOM 1814 N N . LEU A 1 215 ? -3.996 9.540 -4.367 1.00 88.00 215 LEU A N 1
ATOM 1815 C CA . LEU A 1 215 ? -3.084 10.685 -4.323 1.00 88.00 215 LEU A CA 1
ATOM 1816 C C . LEU A 1 215 ? -3.449 11.815 -5.298 1.00 88.00 215 LEU A C 1
ATOM 1818 O O . LEU A 1 215 ? -2.877 12.900 -5.212 1.00 88.00 215 LEU A O 1
ATOM 1822 N N . GLY A 1 216 ? -4.366 11.577 -6.240 1.00 83.50 216 GLY A N 1
ATOM 1823 C CA . GLY A 1 216 ? -4.683 12.519 -7.318 1.00 83.50 216 GLY A CA 1
ATOM 1824 C C . GLY A 1 216 ? -3.551 12.694 -8.340 1.00 83.50 216 GLY A C 1
ATOM 1825 O O . GLY A 1 216 ? -3.464 13.741 -8.981 1.00 83.50 216 GLY A O 1
ATOM 1826 N N . LEU A 1 217 ? -2.660 11.704 -8.475 1.00 85.94 217 LEU A N 1
ATOM 1827 C CA . LEU A 1 217 ? -1.532 11.746 -9.411 1.00 85.94 217 LEU A CA 1
ATOM 1828 C C . LEU A 1 217 ? -1.944 11.256 -10.795 1.00 85.94 217 LEU A C 1
ATOM 1830 O O . LEU A 1 217 ? -2.714 10.307 -10.924 1.00 85.94 217 LEU A O 1
ATOM 1834 N N . ASN A 1 218 ? -1.361 11.837 -11.840 1.00 84.81 218 ASN A N 1
ATOM 1835 C CA . ASN A 1 218 ? -1.496 11.284 -13.182 1.00 84.81 218 ASN A CA 1
ATOM 1836 C C . ASN A 1 218 ? -0.781 9.935 -13.288 1.00 84.81 218 ASN A C 1
ATOM 1838 O O . ASN A 1 218 ? 0.301 9.757 -12.726 1.00 84.81 218 ASN A O 1
ATOM 1842 N N . LEU A 1 219 ? -1.338 9.037 -14.097 1.00 86.62 219 LEU A N 1
ATOM 1843 C CA . LEU A 1 219 ? -0.713 7.769 -14.449 1.00 86.62 219 LEU A CA 1
ATOM 1844 C C . LEU A 1 219 ? -0.432 7.706 -15.951 1.00 86.62 219 LEU A C 1
ATOM 1846 O O . LEU A 1 219 ? -1.232 8.172 -16.760 1.00 86.62 219 LEU A O 1
ATOM 1850 N N . ILE A 1 220 ? 0.690 7.093 -16.312 1.00 86.44 220 ILE A N 1
ATOM 1851 C CA . ILE A 1 220 ? 0.966 6.627 -17.664 1.00 86.44 220 ILE A CA 1
ATOM 1852 C C . ILE A 1 220 ? 1.142 5.117 -17.623 1.00 86.44 220 ILE A C 1
ATOM 1854 O O . ILE A 1 220 ? 1.951 4.580 -16.860 1.00 86.44 220 ILE A O 1
ATOM 1858 N N . TYR A 1 221 ? 0.382 4.450 -18.480 1.00 85.31 221 TYR A N 1
ATOM 1859 C CA . TYR A 1 221 ? 0.500 3.030 -18.737 1.00 85.31 221 TYR A CA 1
ATOM 1860 C C . TYR A 1 221 ? 1.007 2.823 -20.160 1.00 85.31 221 TYR A C 1
ATOM 1862 O O . TYR A 1 221 ? 0.475 3.403 -21.106 1.00 85.31 221 TYR A O 1
ATOM 1870 N N . VAL A 1 222 ? 2.044 2.005 -20.297 1.00 80.00 222 VAL A N 1
ATOM 1871 C CA . VAL A 1 222 ? 2.539 1.543 -21.593 1.00 80.00 222 VAL A CA 1
ATOM 1872 C C . VAL A 1 222 ? 2.301 0.048 -21.661 1.00 80.00 222 VAL A C 1
ATOM 1874 O O . VAL A 1 222 ? 2.966 -0.717 -20.965 1.00 80.00 222 VAL A O 1
ATOM 1877 N N . ASP A 1 223 ? 1.348 -0.358 -22.493 1.00 69.56 223 ASP A N 1
ATOM 1878 C CA . ASP A 1 223 ? 1.097 -1.771 -22.738 1.00 69.56 223 ASP A CA 1
ATOM 1879 C C . ASP A 1 223 ? 2.238 -2.395 -23.552 1.00 69.56 223 ASP A C 1
ATOM 1881 O O . ASP A 1 223 ? 2.867 -1.730 -24.381 1.00 69.56 223 ASP A O 1
ATOM 1885 N N . HIS A 1 224 ? 2.491 -3.673 -23.278 1.00 61.31 224 HIS A N 1
ATOM 1886 C CA . HIS A 1 224 ? 3.418 -4.581 -23.936 1.00 61.31 224 HIS A CA 1
ATOM 1887 C C . HIS A 1 224 ? 3.945 -4.074 -25.287 1.00 61.31 224 HIS A C 1
ATOM 1889 O O . HIS A 1 224 ? 3.302 -4.183 -26.336 1.00 61.31 224 HIS A O 1
ATOM 1895 N N . LEU A 1 225 ? 5.183 -3.574 -25.278 1.00 59.47 225 LEU A N 1
ATOM 1896 C CA . LEU A 1 225 ? 5.933 -3.342 -26.505 1.00 59.47 225 LEU A CA 1
ATOM 1897 C C . LEU A 1 225 ? 6.268 -4.707 -27.109 1.00 59.47 225 LEU A C 1
ATOM 1899 O O . LEU A 1 225 ? 7.269 -5.331 -26.760 1.00 59.47 225 LEU A O 1
ATOM 1903 N N . GLY A 1 226 ? 5.405 -5.198 -28.000 1.00 51.28 226 GLY A N 1
ATOM 1904 C CA . GLY A 1 226 ? 5.783 -6.263 -28.920 1.00 51.28 226 GLY A CA 1
ATOM 1905 C C . GLY A 1 226 ? 7.010 -5.835 -29.741 1.00 51.28 226 GLY A C 1
ATOM 1906 O O . GLY A 1 226 ? 7.309 -4.641 -29.819 1.00 51.28 226 GLY A O 1
ATOM 1907 N N . PRO A 1 227 ? 7.710 -6.769 -30.409 1.00 47.34 227 PRO A N 1
ATOM 1908 C CA . PRO A 1 227 ? 8.941 -6.473 -31.154 1.00 47.34 227 PRO A CA 1
ATOM 1909 C C . PRO A 1 227 ? 8.787 -5.381 -32.233 1.00 47.34 227 PRO A C 1
ATOM 1911 O O . PRO A 1 227 ? 9.784 -4.827 -32.690 1.00 47.34 227 PRO A O 1
ATOM 1914 N N . TYR A 1 228 ? 7.550 -5.050 -32.618 1.00 43.59 228 TYR A N 1
ATOM 1915 C CA . TYR A 1 228 ? 7.213 -4.092 -33.670 1.00 43.59 228 TYR A CA 1
ATOM 1916 C C . TYR A 1 228 ? 6.649 -2.746 -33.178 1.00 43.59 228 TYR A C 1
ATOM 1918 O O . TYR A 1 228 ? 6.497 -1.833 -33.990 1.00 43.59 228 TYR A O 1
ATOM 1926 N N . ASN A 1 229 ? 6.358 -2.572 -31.883 1.00 50.34 229 ASN A N 1
ATOM 1927 C CA . ASN A 1 229 ? 5.750 -1.332 -31.389 1.00 50.34 229 ASN A CA 1
ATOM 1928 C C . ASN A 1 229 ? 6.829 -0.262 -31.161 1.00 50.34 229 ASN A C 1
ATOM 1930 O O . ASN A 1 229 ? 7.535 -0.270 -30.153 1.00 50.34 229 ASN A O 1
ATOM 1934 N N . LYS A 1 230 ? 6.966 0.676 -32.106 1.00 53.31 230 LYS A N 1
ATOM 1935 C CA . LYS A 1 230 ? 7.798 1.876 -31.933 1.00 53.31 230 LYS A CA 1
ATOM 1936 C C . LYS A 1 230 ? 7.010 2.931 -31.159 1.00 53.31 230 LYS A C 1
ATOM 1938 O O . LYS A 1 230 ? 6.054 3.491 -31.683 1.00 53.31 230 LYS A O 1
ATOM 1943 N N . LEU A 1 231 ? 7.433 3.229 -29.933 1.00 55.28 231 LEU A N 1
ATOM 1944 C CA . LEU A 1 231 ? 6.996 4.435 -29.228 1.00 55.28 231 LEU A CA 1
ATOM 1945 C C . LEU A 1 231 ? 7.645 5.655 -29.889 1.00 55.28 231 LEU A C 1
ATOM 1947 O O . LEU A 1 231 ? 8.867 5.792 -29.856 1.00 55.28 231 LEU A O 1
ATOM 1951 N N . ASN A 1 232 ? 6.853 6.555 -30.470 1.00 54.50 232 ASN A N 1
ATOM 1952 C CA . ASN A 1 232 ? 7.372 7.827 -30.968 1.00 54.50 232 ASN A CA 1
ATOM 1953 C C . ASN A 1 232 ? 7.336 8.876 -29.848 1.00 54.50 232 ASN A C 1
ATOM 1955 O O . ASN A 1 232 ? 6.332 9.030 -29.155 1.00 54.50 232 ASN A O 1
ATOM 1959 N N . ARG A 1 233 ? 8.416 9.658 -29.697 1.00 55.06 233 ARG A N 1
ATOM 1960 C CA . ARG A 1 233 ? 8.529 10.712 -28.663 1.00 55.06 233 ARG A CA 1
ATOM 1961 C C . ARG A 1 233 ? 7.377 11.729 -28.676 1.00 55.06 233 ARG A C 1
ATOM 1963 O O . ARG A 1 233 ? 7.035 12.272 -27.631 1.00 55.06 233 ARG A O 1
ATOM 1970 N N . ALA A 1 234 ? 6.785 11.992 -29.843 1.00 47.78 234 ALA A N 1
ATOM 1971 C CA . ALA A 1 234 ? 5.723 12.986 -30.012 1.00 47.78 234 ALA A CA 1
ATOM 1972 C C . ALA A 1 234 ? 4.395 12.599 -29.333 1.00 47.78 234 ALA A C 1
ATOM 1974 O O . ALA A 1 234 ? 3.633 13.489 -28.956 1.00 47.78 234 ALA A O 1
ATOM 1975 N N . ASP A 1 235 ? 4.137 11.302 -29.143 1.00 54.97 235 ASP A N 1
ATOM 1976 C CA . ASP A 1 235 ? 2.873 10.809 -28.584 1.00 54.97 235 ASP A CA 1
ATOM 1977 C C . ASP A 1 235 ? 2.842 10.898 -27.050 1.00 54.97 235 ASP A C 1
ATOM 1979 O O . ASP A 1 235 ? 1.773 10.925 -26.445 1.00 54.97 235 ASP A O 1
ATOM 1983 N N . PHE A 1 236 ? 4.011 11.004 -26.410 1.00 55.97 236 PHE A N 1
ATOM 1984 C CA . PHE A 1 236 ? 4.144 10.925 -24.953 1.00 55.97 236 PHE A CA 1
ATOM 1985 C C . PHE A 1 236 ? 4.073 12.287 -24.239 1.00 55.97 236 PHE A C 1
ATOM 1987 O O . PHE A 1 236 ? 3.785 12.339 -23.046 1.00 55.97 236 PHE A O 1
ATOM 1994 N N . TYR A 1 237 ? 4.318 13.394 -24.954 1.00 56.34 237 TYR A N 1
ATOM 1995 C CA . TYR A 1 237 ? 4.547 14.718 -24.347 1.00 56.34 237 TYR A CA 1
ATOM 1996 C C . TYR A 1 237 ? 3.576 15.818 -24.727 1.00 56.34 237 TYR A C 1
ATOM 1998 O O . TYR A 1 237 ? 3.799 16.979 -24.387 1.00 56.34 237 TYR A O 1
ATOM 2006 N N . ARG A 1 238 ? 2.501 15.502 -25.443 1.00 51.78 238 ARG A N 1
ATOM 2007 C CA . ARG A 1 238 ? 1.822 16.559 -26.184 1.00 51.78 238 ARG A CA 1
ATOM 2008 C C . ARG A 1 238 ? 1.139 17.644 -25.352 1.00 51.78 238 ARG A C 1
ATOM 2010 O O . ARG A 1 238 ? 0.835 18.651 -25.965 1.00 51.78 238 ARG A O 1
ATOM 2017 N N . ASN A 1 239 ? 0.938 17.515 -24.031 1.00 49.38 239 ASN A N 1
ATOM 2018 C CA . ASN A 1 239 ? 0.131 18.492 -23.276 1.00 49.38 239 ASN A CA 1
ATOM 2019 C C . ASN A 1 239 ? 0.392 18.630 -21.751 1.00 49.38 239 ASN A C 1
ATOM 2021 O O . ASN A 1 239 ? -0.471 19.180 -21.070 1.00 49.38 239 ASN A O 1
ATOM 2025 N N . ASP A 1 240 ? 1.508 18.168 -21.166 1.00 53.41 240 ASP A N 1
ATOM 2026 C CA . ASP A 1 240 ? 1.686 18.255 -19.696 1.00 53.41 240 ASP A CA 1
ATOM 2027 C C . ASP A 1 240 ? 3.020 18.889 -19.266 1.00 53.41 240 ASP A C 1
ATOM 2029 O O . ASP A 1 240 ? 4.091 18.376 -19.577 1.00 53.41 240 ASP A O 1
ATOM 2033 N N . SER A 1 241 ? 2.964 19.988 -18.505 1.00 50.50 241 SER A N 1
ATOM 2034 C CA . SER A 1 241 ? 4.137 20.651 -17.908 1.00 50.50 241 SER A CA 1
ATOM 2035 C C . SER A 1 241 ? 4.810 19.818 -16.807 1.00 50.50 241 SER A C 1
ATOM 2037 O O . SER A 1 241 ? 5.945 20.105 -16.434 1.00 50.50 241 SER A O 1
ATOM 2039 N N . ARG A 1 242 ? 4.145 18.754 -16.324 1.00 54.28 242 ARG A N 1
ATOM 2040 C CA . ARG A 1 242 ? 4.690 17.730 -15.405 1.00 54.28 242 ARG A CA 1
ATOM 2041 C C . ARG A 1 242 ? 5.644 16.744 -16.087 1.00 54.28 242 ARG A C 1
ATOM 2043 O O . ARG A 1 242 ? 6.211 15.867 -15.431 1.00 54.28 242 ARG A O 1
ATOM 2050 N N . ALA A 1 243 ? 5.788 16.861 -17.407 1.00 55.44 243 ALA A N 1
ATOM 2051 C CA . ALA A 1 243 ? 6.597 16.014 -18.263 1.00 55.44 243 ALA A CA 1
ATOM 2052 C C . ALA A 1 243 ? 8.016 15.816 -17.713 1.00 55.44 243 ALA A C 1
ATOM 2054 O O . ALA A 1 243 ? 8.869 16.695 -17.794 1.00 55.44 243 ALA A O 1
ATOM 2055 N N . GLY A 1 244 ? 8.285 14.615 -17.200 1.00 70.38 244 GLY A N 1
ATOM 2056 C CA . GLY A 1 244 ? 9.654 14.141 -17.038 1.00 70.38 244 GLY A CA 1
ATOM 2057 C C . GLY A 1 244 ? 10.061 13.679 -15.649 1.00 70.38 244 GLY A C 1
ATOM 2058 O O . GLY A 1 244 ? 11.238 13.387 -15.478 1.00 70.38 244 GLY A O 1
ATOM 2059 N N . LYS A 1 245 ? 9.162 13.556 -14.669 1.00 86.44 245 LYS A N 1
ATOM 2060 C CA . LYS A 1 245 ? 9.489 12.970 -13.357 1.00 86.44 245 LYS A CA 1
ATOM 2061 C C . LYS A 1 245 ? 8.508 11.860 -12.981 1.00 86.44 245 LYS A C 1
ATOM 2063 O O . LYS A 1 245 ? 7.317 12.113 -12.811 1.00 86.44 245 LYS A O 1
ATOM 2068 N N . PHE A 1 246 ? 9.017 10.638 -12.844 1.00 90.12 246 PHE A N 1
ATOM 2069 C CA . PHE A 1 246 ? 8.195 9.435 -12.710 1.00 90.12 246 PHE A CA 1
ATOM 2070 C C . PHE A 1 246 ? 8.520 8.609 -11.461 1.00 90.12 246 PHE A C 1
ATOM 2072 O O . PHE A 1 246 ? 9.692 8.405 -11.124 1.00 90.12 246 PHE A O 1
ATOM 2079 N N . ILE A 1 247 ? 7.473 8.079 -10.825 1.00 93.62 247 ILE A N 1
ATOM 2080 C CA . ILE A 1 247 ? 7.542 6.948 -9.893 1.00 93.62 247 ILE A CA 1
ATOM 2081 C C . ILE A 1 247 ? 7.127 5.696 -10.660 1.00 93.62 247 ILE A C 1
ATOM 2083 O O . ILE A 1 247 ? 6.014 5.620 -11.178 1.00 93.62 247 ILE A O 1
ATOM 2087 N N . ILE A 1 248 ? 8.017 4.710 -10.741 1.00 93.56 248 ILE A N 1
ATOM 2088 C CA . ILE A 1 248 ? 7.697 3.417 -11.352 1.00 93.56 248 ILE A CA 1
ATOM 2089 C C . ILE A 1 248 ? 6.838 2.613 -10.381 1.00 93.56 248 ILE A C 1
ATOM 2091 O O . ILE A 1 248 ? 7.265 2.354 -9.260 1.00 93.56 248 ILE A O 1
ATOM 2095 N N . VAL A 1 249 ? 5.661 2.182 -10.816 1.00 94.69 249 VAL A N 1
ATOM 2096 C CA . VAL A 1 249 ? 4.771 1.332 -10.026 1.00 94.69 249 VAL A CA 1
ATOM 2097 C C . VAL A 1 249 ? 4.860 -0.104 -10.529 1.00 94.69 249 VAL A C 1
ATOM 2099 O O . VAL A 1 249 ? 4.655 -0.364 -11.716 1.00 94.69 249 VAL A O 1
ATOM 2102 N N . ALA A 1 250 ? 5.164 -1.023 -9.617 1.00 91.56 250 ALA A N 1
ATOM 2103 C CA . ALA A 1 250 ? 5.216 -2.460 -9.863 1.00 91.56 250 ALA A CA 1
ATOM 2104 C C . ALA A 1 250 ? 4.514 -3.211 -8.727 1.00 91.56 250 ALA A C 1
ATOM 2106 O O . ALA A 1 250 ? 4.362 -2.693 -7.623 1.00 91.56 250 ALA A O 1
ATOM 2107 N N . ASP A 1 251 ? 4.097 -4.446 -8.975 1.00 92.12 251 ASP A N 1
ATOM 2108 C CA . ASP A 1 251 ? 3.577 -5.317 -7.923 1.00 92.12 251 ASP A CA 1
ATOM 2109 C C . ASP A 1 251 ? 4.699 -5.820 -7.012 1.00 92.12 251 ASP A C 1
ATOM 2111 O O . ASP A 1 251 ? 4.615 -5.682 -5.792 1.00 92.12 251 ASP A O 1
ATOM 2115 N N . MET A 1 252 ? 5.796 -6.307 -7.588 1.00 90.12 252 MET A N 1
ATOM 2116 C CA . MET A 1 252 ? 6.962 -6.749 -6.837 1.00 90.12 252 MET A CA 1
ATOM 2117 C C . MET A 1 252 ? 8.268 -6.305 -7.495 1.00 90.12 252 MET A C 1
ATOM 2119 O O . MET A 1 252 ? 8.496 -6.515 -8.683 1.00 90.12 252 MET A O 1
ATOM 2123 N N . ILE A 1 253 ? 9.203 -5.786 -6.697 1.00 87.38 253 ILE A N 1
ATOM 2124 C CA . ILE A 1 253 ? 10.599 -5.627 -7.114 1.00 87.38 253 ILE A CA 1
ATOM 2125 C C . ILE A 1 253 ? 11.449 -6.690 -6.430 1.00 87.38 253 ILE A C 1
ATOM 2127 O O . ILE A 1 253 ? 11.637 -6.664 -5.219 1.00 87.38 253 ILE A O 1
ATOM 2131 N N . CYS A 1 254 ? 11.995 -7.602 -7.234 1.00 83.25 254 CYS A N 1
ATOM 2132 C CA . CYS A 1 254 ? 12.923 -8.633 -6.777 1.00 83.25 254 CYS A CA 1
ATOM 2133 C C . CYS A 1 254 ? 14.373 -8.314 -7.191 1.00 83.25 254 CYS A C 1
ATOM 2135 O O . CYS A 1 254 ? 15.113 -7.676 -6.452 1.00 83.25 254 CYS A O 1
ATOM 2137 N N . GLN A 1 255 ? 14.787 -8.679 -8.408 1.00 78.69 255 GLN A N 1
ATOM 2138 C CA . GLN A 1 255 ? 16.136 -8.371 -8.919 1.00 78.69 255 GLN A CA 1
ATOM 2139 C C . GLN A 1 255 ? 16.258 -6.974 -9.557 1.00 78.69 255 GLN A C 1
ATOM 2141 O O . GLN A 1 255 ? 17.357 -6.527 -9.868 1.00 78.69 255 GLN A O 1
ATOM 2146 N N . GLY A 1 256 ? 15.134 -6.285 -9.780 1.00 78.88 256 GLY A N 1
ATOM 2147 C CA . GLY A 1 256 ? 15.108 -4.951 -10.392 1.00 78.88 256 GLY A CA 1
ATOM 2148 C C . GLY A 1 256 ? 15.025 -4.924 -11.922 1.00 78.88 256 GLY A C 1
ATOM 2149 O O . GLY A 1 256 ? 14.968 -3.841 -12.494 1.00 78.88 256 GLY A O 1
ATOM 2150 N N . ASN A 1 257 ? 14.938 -6.072 -12.603 1.00 80.44 257 ASN A N 1
ATOM 2151 C CA . ASN A 1 257 ? 14.789 -6.126 -14.068 1.00 80.44 257 ASN A CA 1
ATOM 2152 C C . ASN A 1 257 ? 13.541 -5.379 -14.565 1.00 80.44 257 ASN A C 1
ATOM 2154 O O . ASN A 1 257 ? 13.580 -4.691 -15.582 1.00 80.44 257 ASN A O 1
ATOM 2158 N N . GLU A 1 258 ? 12.424 -5.490 -13.845 1.00 79.31 258 GLU A N 1
ATOM 2159 C CA . GLU A 1 258 ? 11.194 -4.768 -14.180 1.00 79.31 258 GLU A CA 1
ATOM 2160 C C . GLU A 1 258 ? 11.348 -3.253 -14.034 1.00 79.31 258 GLU A C 1
ATOM 2162 O O . GLU A 1 258 ? 10.930 -2.509 -14.921 1.00 79.31 258 GLU A O 1
ATOM 2167 N N . PHE A 1 259 ? 12.022 -2.813 -12.972 1.00 86.06 259 PHE A N 1
ATOM 2168 C CA . PHE A 1 259 ? 12.362 -1.411 -12.763 1.00 86.06 259 PHE A CA 1
ATOM 2169 C C . PHE A 1 259 ? 13.294 -0.886 -13.857 1.00 86.06 259 PHE A C 1
ATOM 2171 O O . PHE A 1 259 ? 13.052 0.186 -14.398 1.00 86.06 259 PHE A O 1
ATOM 2178 N N . LEU A 1 260 ? 14.330 -1.645 -14.229 1.00 86.81 260 LEU A N 1
ATOM 2179 C CA . LEU A 1 260 ? 15.257 -1.266 -15.297 1.00 86.81 260 LEU A CA 1
ATOM 2180 C C . LEU A 1 260 ? 14.550 -1.136 -16.649 1.00 86.81 260 LEU A C 1
ATOM 2182 O O . LEU A 1 260 ? 14.790 -0.169 -17.366 1.00 86.81 260 LEU A O 1
ATOM 2186 N N . ARG A 1 261 ? 13.636 -2.058 -16.981 1.00 85.88 261 ARG A N 1
ATOM 2187 C CA . ARG A 1 261 ? 12.819 -1.956 -18.202 1.00 85.88 261 ARG A CA 1
ATOM 2188 C C . ARG A 1 261 ? 11.963 -0.693 -18.202 1.00 85.88 261 ARG A C 1
ATOM 2190 O O . ARG A 1 261 ? 12.015 0.067 -19.164 1.00 85.88 261 ARG A O 1
ATOM 2197 N N . ALA A 1 262 ? 11.242 -0.438 -17.113 1.00 87.81 262 ALA A N 1
ATOM 2198 C CA . ALA A 1 262 ? 10.435 0.768 -16.962 1.00 87.81 262 ALA A CA 1
ATOM 2199 C C . ALA A 1 262 ? 11.282 2.046 -17.066 1.00 87.81 262 ALA A C 1
ATOM 2201 O O . ALA A 1 262 ? 10.929 2.972 -17.792 1.00 87.81 262 ALA A O 1
ATOM 2202 N N . LYS A 1 263 ? 12.434 2.067 -16.387 1.00 88.44 263 LYS A N 1
ATOM 2203 C CA . LYS A 1 263 ? 13.386 3.177 -16.414 1.00 88.44 263 LYS A CA 1
ATOM 2204 C C . LYS A 1 263 ? 13.868 3.465 -17.830 1.00 88.44 263 LYS A C 1
ATOM 2206 O O . LYS A 1 263 ? 13.813 4.613 -18.250 1.00 88.44 263 LYS A O 1
ATOM 2211 N N . ASN A 1 264 ? 14.270 2.435 -18.569 1.00 87.25 264 ASN A N 1
ATOM 2212 C CA . ASN A 1 264 ? 14.735 2.592 -19.944 1.00 87.25 264 ASN A CA 1
ATOM 2213 C C . ASN A 1 264 ? 13.641 3.166 -20.854 1.00 87.25 264 ASN A C 1
ATOM 2215 O O . ASN A 1 264 ? 13.942 4.011 -21.689 1.00 87.25 264 ASN A O 1
ATOM 2219 N N . ILE A 1 265 ? 12.380 2.744 -20.687 1.00 85.38 265 ILE A N 1
ATOM 2220 C CA . ILE A 1 265 ? 11.250 3.303 -21.447 1.00 85.38 265 ILE A CA 1
ATOM 2221 C C . ILE A 1 265 ? 11.074 4.788 -21.112 1.00 85.38 265 ILE A C 1
ATOM 2223 O O . ILE A 1 265 ? 11.037 5.618 -22.016 1.00 85.38 265 ILE A O 1
ATOM 2227 N N . VAL A 1 266 ? 11.024 5.133 -19.822 1.00 85.50 266 VAL A N 1
ATOM 2228 C CA . VAL A 1 266 ? 10.892 6.523 -19.358 1.00 85.50 266 VAL A CA 1
ATOM 2229 C C . VAL A 1 266 ? 12.021 7.406 -19.899 1.00 85.50 266 VAL A C 1
ATOM 2231 O O . VAL A 1 266 ? 11.755 8.483 -20.429 1.00 85.50 266 VAL A O 1
ATOM 2234 N N . GLU A 1 267 ? 13.271 6.953 -19.807 1.00 85.56 267 GLU A N 1
ATOM 2235 C CA . GLU A 1 267 ? 14.445 7.704 -20.268 1.00 85.56 267 GLU A CA 1
ATOM 2236 C C . GLU A 1 267 ? 14.495 7.821 -21.796 1.00 85.56 267 GLU A C 1
ATOM 2238 O O . GLU A 1 267 ? 14.782 8.897 -22.319 1.00 85.56 267 GLU A O 1
ATOM 2243 N N . TYR A 1 268 ? 14.146 6.757 -22.530 1.00 80.69 268 TYR A N 1
ATOM 2244 C CA . TYR A 1 268 ? 14.041 6.782 -23.994 1.00 80.69 268 TYR A CA 1
ATOM 2245 C C . TYR A 1 268 ? 13.052 7.847 -24.475 1.00 80.69 268 TYR A C 1
ATOM 2247 O O . TYR A 1 268 ? 13.301 8.567 -25.455 1.00 80.69 268 TYR A O 1
ATOM 2255 N N . LEU A 1 269 ? 11.939 7.954 -23.751 1.00 76.44 269 LEU A N 1
ATOM 2256 C CA . LEU A 1 269 ? 10.897 8.920 -24.030 1.00 76.44 269 LEU A CA 1
ATOM 2257 C C . LEU A 1 269 ? 11.340 10.341 -23.705 1.00 76.44 269 LEU A C 1
ATOM 2259 O O . LEU A 1 269 ? 10.850 11.229 -24.376 1.00 76.44 269 LEU A O 1
ATOM 2263 N N . GLY A 1 270 ? 12.325 10.547 -22.823 1.00 75.12 270 GLY A N 1
ATOM 2264 C CA . GLY A 1 270 ? 12.871 11.858 -22.440 1.00 75.12 270 GLY A CA 1
ATOM 2265 C C . GLY A 1 270 ? 12.595 12.247 -20.984 1.00 75.12 270 GLY A C 1
ATOM 2266 O O . GLY A 1 270 ? 12.815 13.393 -20.598 1.00 75.12 270 GLY A O 1
ATOM 2267 N N . GLY A 1 271 ? 12.076 11.316 -20.179 1.00 83.06 271 GLY A N 1
ATOM 2268 C CA . GLY A 1 271 ? 11.745 11.531 -18.778 1.00 83.06 271 GLY A CA 1
ATOM 2269 C C . GLY A 1 271 ? 12.844 11.077 -17.826 1.00 83.06 271 GLY A C 1
ATOM 2270 O O . GLY A 1 271 ? 13.862 10.518 -18.220 1.00 83.06 271 GLY A O 1
ATOM 2271 N N . SER A 1 272 ? 12.611 11.283 -16.533 1.00 87.06 272 SER A N 1
ATOM 2272 C CA . SER A 1 272 ? 13.499 10.873 -15.449 1.00 87.06 272 SER A CA 1
ATOM 2273 C C . SER A 1 272 ? 12.746 10.072 -14.391 1.00 87.06 272 SER A C 1
ATOM 2275 O O . SER A 1 272 ? 11.600 10.364 -14.041 1.00 87.06 272 SER A O 1
ATOM 2277 N N . VAL A 1 273 ? 13.409 9.050 -13.855 1.00 89.56 273 VAL A N 1
ATOM 2278 C CA . VAL A 1 273 ? 12.863 8.204 -12.789 1.00 89.56 273 VAL A CA 1
ATOM 2279 C C . VAL A 1 273 ? 13.324 8.708 -11.429 1.00 89.56 273 VAL A C 1
ATOM 2281 O O . VAL A 1 273 ? 14.513 8.631 -11.093 1.00 89.56 273 VAL A O 1
ATOM 2284 N N . ARG A 1 274 ? 12.370 9.149 -10.611 1.00 91.06 274 ARG A N 1
ATOM 2285 C CA . ARG A 1 274 ? 12.579 9.671 -9.251 1.00 91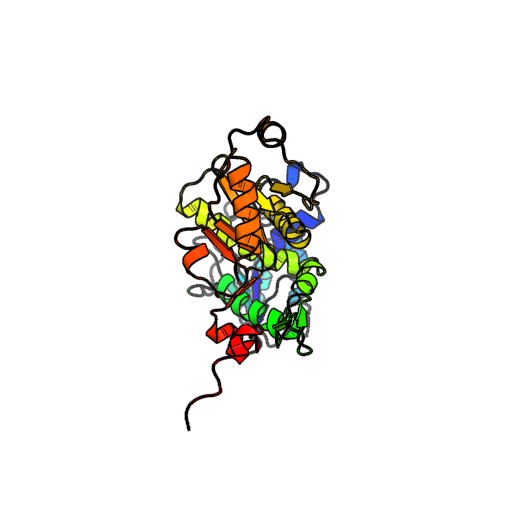.06 274 ARG A CA 1
ATOM 2286 C C . ARG A 1 274 ? 12.471 8.594 -8.179 1.00 91.06 274 ARG A C 1
ATOM 2288 O O . ARG A 1 274 ? 13.068 8.736 -7.115 1.00 91.06 274 ARG A O 1
ATOM 2295 N N . GLY A 1 275 ? 11.768 7.506 -8.474 1.00 92.00 275 GLY A N 1
ATOM 2296 C CA . GLY A 1 275 ? 11.498 6.475 -7.488 1.00 92.00 275 GLY A CA 1
ATOM 2297 C C . GLY A 1 275 ? 10.732 5.284 -8.010 1.00 92.00 275 GLY A C 1
ATOM 2298 O O . GLY A 1 275 ? 10.482 5.152 -9.211 1.00 92.00 275 GLY A O 1
ATOM 2299 N N . CYS A 1 276 ? 10.368 4.423 -7.074 1.00 93.38 276 CYS A N 1
ATOM 2300 C CA . CYS A 1 276 ? 9.479 3.305 -7.310 1.00 93.38 276 CYS A CA 1
ATOM 2301 C C . CYS A 1 276 ? 8.536 3.085 -6.134 1.00 93.38 276 CYS A C 1
ATOM 2303 O O . CYS A 1 276 ? 8.868 3.385 -4.986 1.00 93.38 276 CYS A O 1
ATOM 2305 N N . ALA A 1 277 ? 7.384 2.511 -6.442 1.00 95.25 277 ALA A N 1
ATOM 2306 C CA . ALA A 1 277 ? 6.398 2.103 -5.468 1.00 95.25 277 ALA A CA 1
ATOM 2307 C C . ALA A 1 277 ? 5.841 0.719 -5.809 1.00 95.25 277 ALA A C 1
ATOM 2309 O O . ALA A 1 277 ? 5.804 0.335 -6.981 1.00 95.25 277 ALA A O 1
ATOM 2310 N N . GLY A 1 278 ? 5.412 -0.034 -4.801 1.00 94.38 278 GLY A N 1
ATOM 2311 C CA . GLY A 1 278 ? 4.846 -1.358 -5.032 1.00 94.38 278 GLY A CA 1
ATOM 2312 C C . GLY A 1 278 ? 4.430 -2.111 -3.779 1.00 94.38 278 GLY A C 1
ATOM 2313 O O . GLY A 1 278 ? 4.610 -1.646 -2.659 1.00 94.38 278 GLY A O 1
ATOM 2314 N N . ILE A 1 279 ? 3.865 -3.301 -3.963 1.00 95.75 279 ILE A N 1
ATOM 2315 C CA . ILE A 1 279 ? 3.380 -4.134 -2.853 1.00 95.75 279 ILE A CA 1
ATOM 2316 C C . ILE A 1 279 ? 4.563 -4.740 -2.097 1.00 95.75 279 ILE A C 1
ATOM 2318 O O . ILE A 1 279 ? 4.632 -4.649 -0.872 1.00 95.75 279 ILE A O 1
ATOM 2322 N N . LEU A 1 280 ? 5.510 -5.328 -2.830 1.00 93.56 280 LEU A N 1
ATOM 2323 C CA . LEU A 1 280 ? 6.594 -6.102 -2.240 1.00 93.56 280 LEU A CA 1
ATOM 2324 C C . LEU A 1 280 ? 7.959 -5.712 -2.804 1.00 93.56 280 LEU A C 1
ATOM 2326 O O . LEU A 1 280 ? 8.188 -5.752 -4.012 1.00 93.56 280 LEU A O 1
ATOM 2330 N N . LYS A 1 281 ? 8.905 -5.415 -1.917 1.00 91.62 281 LYS A N 1
ATOM 2331 C CA . LYS A 1 281 ? 10.326 -5.308 -2.250 1.00 91.62 281 LYS A CA 1
ATOM 2332 C C . LYS A 1 281 ? 11.095 -6.460 -1.618 1.00 91.62 281 LYS A C 1
ATOM 2334 O O . LYS A 1 281 ? 11.062 -6.644 -0.406 1.00 91.62 281 LYS A O 1
ATOM 2339 N N . LEU A 1 282 ? 11.832 -7.202 -2.433 1.00 87.69 282 LEU A N 1
ATOM 2340 C CA . LEU A 1 282 ? 12.856 -8.136 -1.973 1.00 87.69 282 LEU A CA 1
ATOM 2341 C C . LEU A 1 282 ? 14.202 -7.468 -2.264 1.00 87.69 282 LEU A C 1
ATOM 2343 O O . LEU A 1 282 ? 14.573 -7.312 -3.426 1.00 87.69 282 LEU A O 1
ATOM 2347 N N . GLU A 1 283 ? 14.897 -6.990 -1.232 1.00 67.44 283 GLU A N 1
ATOM 2348 C CA . GLU A 1 283 ? 16.105 -6.160 -1.341 1.00 67.44 283 GLU A CA 1
ATOM 2349 C C . GLU A 1 283 ? 17.327 -6.926 -1.887 1.00 67.44 283 GLU A C 1
ATOM 2351 O O . GLU A 1 283 ? 18.310 -7.160 -1.191 1.00 67.44 283 GLU A O 1
ATOM 2356 N N . ILE A 1 284 ? 17.321 -7.313 -3.162 1.00 57.06 284 ILE A N 1
ATOM 2357 C CA . ILE A 1 284 ? 18.448 -8.057 -3.748 1.00 57.06 284 ILE A CA 1
ATOM 2358 C C . ILE A 1 284 ? 19.463 -7.110 -4.427 1.00 57.06 284 ILE A C 1
ATOM 2360 O O . ILE A 1 284 ? 20.603 -7.497 -4.670 1.00 57.06 284 ILE A O 1
ATOM 2364 N N . SER A 1 285 ? 19.129 -5.829 -4.654 1.00 54.31 285 SER A N 1
ATOM 2365 C CA . SER A 1 285 ? 20.097 -4.834 -5.158 1.00 54.31 285 SER A CA 1
ATOM 2366 C C . SER A 1 285 ? 19.878 -3.420 -4.605 1.00 54.31 285 SER A C 1
ATOM 2368 O O . SER A 1 285 ? 19.176 -2.596 -5.195 1.00 54.31 285 SER A O 1
ATOM 2370 N N . LYS A 1 286 ? 20.558 -3.104 -3.492 1.00 61.41 286 LYS A N 1
ATOM 2371 C CA . LYS A 1 286 ? 20.561 -1.768 -2.855 1.00 61.41 286 LYS A CA 1
ATOM 2372 C C . LYS A 1 286 ? 21.023 -0.639 -3.789 1.00 61.41 286 LYS A C 1
ATOM 2374 O O . LYS A 1 286 ? 20.608 0.504 -3.630 1.00 61.41 286 LYS A O 1
ATOM 2379 N N . ARG A 1 287 ? 21.839 -0.949 -4.805 1.00 67.38 287 ARG A N 1
ATOM 2380 C CA . ARG A 1 287 ? 22.405 0.049 -5.734 1.00 67.38 287 ARG A CA 1
ATOM 2381 C C . ARG A 1 287 ? 21.379 0.653 -6.693 1.00 67.38 287 ARG A C 1
ATOM 2383 O O . ARG A 1 287 ? 21.517 1.812 -7.061 1.00 67.38 287 ARG A O 1
ATOM 2390 N N . LEU A 1 288 ? 20.362 -0.104 -7.111 1.00 70.06 288 LEU A N 1
ATOM 2391 C CA . LEU A 1 288 ? 19.424 0.353 -8.148 1.00 70.06 288 LEU A CA 1
ATOM 2392 C C . LEU A 1 288 ? 18.527 1.510 -7.688 1.00 70.06 288 LEU A C 1
ATOM 2394 O O . LEU A 1 288 ? 18.113 2.335 -8.505 1.00 70.06 288 LEU A O 1
ATOM 2398 N N . LEU A 1 289 ? 18.233 1.561 -6.389 1.00 75.50 289 LEU A N 1
ATOM 2399 C CA . LEU A 1 289 ? 17.259 2.477 -5.795 1.00 75.50 289 LEU A CA 1
ATOM 2400 C C . LEU A 1 289 ? 17.895 3.495 -4.840 1.00 75.50 289 LEU A C 1
ATOM 2402 O O . LEU A 1 289 ? 17.188 4.248 -4.175 1.00 75.50 289 LEU A O 1
ATOM 2406 N N . GLN A 1 290 ? 19.227 3.547 -4.779 1.00 79.19 290 GLN A N 1
ATOM 2407 C CA . GLN A 1 290 ? 19.938 4.489 -3.924 1.00 79.19 290 GLN A CA 1
ATOM 2408 C C . GLN A 1 290 ? 19.550 5.936 -4.270 1.00 79.19 290 GLN A C 1
ATOM 2410 O O . GLN A 1 290 ? 19.514 6.316 -5.442 1.00 79.19 290 GLN A O 1
ATOM 2415 N N . ASN A 1 291 ? 19.257 6.738 -3.241 1.00 80.25 291 ASN A N 1
ATOM 2416 C CA . ASN A 1 291 ? 18.832 8.141 -3.352 1.00 80.25 291 ASN A CA 1
ATOM 2417 C C . ASN A 1 291 ? 17.534 8.364 -4.155 1.00 80.25 291 ASN A C 1
ATOM 2419 O O . ASN A 1 291 ? 17.278 9.473 -4.628 1.00 80.25 291 ASN A O 1
ATOM 2423 N N . LYS A 1 292 ? 16.713 7.322 -4.327 1.00 87.38 292 LYS A N 1
ATOM 2424 C CA . LYS A 1 292 ? 15.398 7.405 -4.966 1.00 87.38 292 LYS A CA 1
ATOM 2425 C C . LYS A 1 292 ? 14.279 7.280 -3.935 1.00 87.38 292 LYS A C 1
ATOM 2427 O O . LYS A 1 292 ? 14.463 6.642 -2.901 1.00 87.38 292 LYS A O 1
ATOM 2432 N N . ILE A 1 293 ? 13.118 7.851 -4.257 1.00 91.81 293 ILE A N 1
ATOM 2433 C CA . ILE A 1 293 ? 11.884 7.651 -3.484 1.00 91.81 293 ILE A CA 1
ATOM 2434 C C . ILE A 1 293 ? 11.503 6.170 -3.564 1.00 91.81 293 ILE A C 1
ATOM 2436 O O . ILE A 1 293 ? 11.501 5.586 -4.652 1.00 91.81 293 ILE A O 1
ATOM 2440 N N . GLN A 1 294 ? 11.206 5.562 -2.421 1.00 91.25 294 GLN A N 1
ATOM 2441 C CA . GLN A 1 294 ? 10.845 4.153 -2.319 1.00 91.25 294 GLN A CA 1
ATOM 2442 C C . GLN A 1 294 ? 9.652 4.015 -1.386 1.00 91.25 294 GLN A C 1
ATOM 2444 O O . GLN A 1 294 ? 9.775 4.291 -0.201 1.00 91.25 294 GLN A O 1
ATOM 2449 N N . ALA A 1 295 ? 8.523 3.565 -1.923 1.00 94.19 295 ALA A N 1
ATOM 2450 C CA . ALA A 1 295 ? 7.312 3.340 -1.146 1.00 94.19 295 ALA A CA 1
ATOM 2451 C C . ALA A 1 295 ? 6.808 1.919 -1.387 1.00 94.19 295 ALA A C 1
ATOM 2453 O O . ALA A 1 295 ? 6.190 1.624 -2.412 1.00 94.19 295 ALA A O 1
ATOM 2454 N N . PHE A 1 296 ? 7.116 1.021 -0.457 1.00 94.38 296 PHE A N 1
ATOM 2455 C CA . PHE A 1 296 ? 6.692 -0.370 -0.537 1.00 94.38 296 PHE A CA 1
ATOM 2456 C C . PHE A 1 296 ? 5.858 -0.733 0.668 1.00 94.38 296 PHE A C 1
ATOM 2458 O O . PHE A 1 296 ? 6.285 -0.488 1.793 1.00 94.38 296 PHE A O 1
ATOM 2465 N N . ALA A 1 297 ? 4.715 -1.379 0.437 1.00 95.38 297 ALA A N 1
ATOM 2466 C CA . ALA A 1 297 ? 3.873 -1.840 1.533 1.00 95.38 297 ALA A CA 1
ATOM 2467 C C . ALA A 1 297 ? 4.652 -2.798 2.447 1.00 95.38 297 ALA A C 1
ATOM 2469 O O . ALA A 1 297 ? 4.660 -2.615 3.663 1.00 95.38 297 ALA A O 1
ATOM 2470 N N . ILE A 1 298 ? 5.388 -3.753 1.868 1.00 95.25 298 ILE A N 1
ATOM 2471 C CA . ILE A 1 298 ? 6.293 -4.646 2.597 1.00 95.25 298 ILE A CA 1
ATOM 2472 C C . ILE A 1 298 ? 7.653 -4.709 1.906 1.00 95.25 298 ILE A C 1
ATOM 2474 O O . ILE A 1 298 ? 7.755 -4.828 0.684 1.00 95.25 298 ILE A O 1
ATOM 2478 N N . SER A 1 299 ? 8.709 -4.668 2.716 1.00 92.38 299 SER A N 1
ATOM 2479 C CA . SER A 1 299 ? 10.082 -4.906 2.278 1.00 92.38 299 SER A CA 1
ATOM 2480 C C . SER A 1 299 ? 10.700 -6.033 3.095 1.00 92.38 299 SER A C 1
ATOM 2482 O O . SER A 1 299 ? 10.514 -6.086 4.311 1.00 92.38 299 SER A O 1
ATOM 2484 N N . TYR A 1 300 ? 11.441 -6.905 2.419 1.00 90.75 300 TYR A N 1
ATOM 2485 C CA . TYR A 1 300 ? 12.293 -7.911 3.042 1.00 90.75 300 TYR A CA 1
ATOM 2486 C C . TYR A 1 300 ? 13.745 -7.667 2.661 1.00 90.75 300 TYR A C 1
ATOM 2488 O O . TYR A 1 300 ? 14.081 -7.568 1.474 1.00 90.75 300 TYR A O 1
ATOM 2496 N N . GLU A 1 301 ? 14.617 -7.655 3.664 1.00 87.88 301 GLU A N 1
ATOM 2497 C CA . GLU A 1 301 ? 16.056 -7.790 3.443 1.00 87.88 301 GLU A CA 1
ATOM 2498 C C . GLU A 1 301 ? 16.371 -9.194 2.892 1.00 87.88 301 GLU A C 1
ATOM 2500 O O . GLU A 1 301 ? 15.632 -10.144 3.161 1.00 87.88 301 GLU A O 1
ATOM 2505 N N . PRO A 1 302 ? 17.470 -9.393 2.140 1.00 84.00 302 PRO A N 1
ATOM 2506 C CA . PRO A 1 302 ? 17.710 -10.667 1.462 1.00 84.00 302 PRO A CA 1
ATOM 2507 C C . PRO A 1 302 ? 17.842 -11.856 2.424 1.00 84.00 302 PRO A C 1
ATOM 2509 O O . PRO A 1 302 ? 17.368 -12.950 2.117 1.00 84.00 302 PRO A O 1
ATOM 2512 N N . ASN A 1 303 ? 18.442 -11.655 3.601 1.00 86.38 303 ASN A N 1
ATOM 2513 C CA . ASN A 1 303 ? 18.508 -12.702 4.624 1.00 86.38 303 ASN A CA 1
ATOM 2514 C C . ASN A 1 303 ? 17.131 -13.000 5.218 1.00 86.38 303 ASN A C 1
ATOM 2516 O O . ASN A 1 303 ? 16.801 -14.165 5.400 1.00 86.38 303 ASN A O 1
ATOM 2520 N N . GLU A 1 304 ? 16.323 -11.969 5.459 1.00 89.94 304 GLU A N 1
ATOM 2521 C CA . GLU A 1 304 ? 14.970 -12.112 5.994 1.00 89.94 304 GLU A CA 1
ATOM 2522 C C . GLU A 1 304 ? 14.059 -12.855 5.010 1.00 89.94 304 GLU A C 1
ATOM 2524 O O . GLU A 1 304 ? 13.380 -13.806 5.386 1.00 89.94 304 GLU A O 1
ATOM 2529 N N . ALA A 1 305 ? 14.113 -12.507 3.720 1.00 89.06 305 ALA A N 1
ATOM 2530 C CA . ALA A 1 305 ? 13.393 -13.224 2.670 1.00 89.06 305 ALA A CA 1
ATOM 2531 C C . ALA A 1 305 ? 13.776 -14.715 2.635 1.00 89.06 305 ALA A C 1
ATOM 2533 O O . ALA A 1 305 ? 12.912 -15.585 2.497 1.00 89.06 305 ALA A O 1
ATOM 2534 N N . ARG A 1 306 ? 15.066 -15.030 2.815 1.00 87.56 306 ARG A N 1
ATOM 2535 C CA . ARG A 1 306 ? 15.544 -16.416 2.885 1.00 87.56 306 ARG A CA 1
ATOM 2536 C C . ARG A 1 306 ? 15.020 -17.137 4.126 1.00 87.56 306 ARG A C 1
ATOM 2538 O O . ARG A 1 306 ? 14.534 -18.256 4.001 1.00 87.56 306 ARG A O 1
ATOM 2545 N N . THR A 1 307 ? 15.129 -16.537 5.309 1.00 90.19 307 THR A N 1
ATOM 2546 C CA . THR A 1 307 ? 14.792 -17.208 6.575 1.00 90.19 307 THR A CA 1
ATOM 2547 C C . THR A 1 307 ? 13.292 -17.283 6.828 1.00 90.19 307 THR A C 1
ATOM 2549 O O . THR A 1 307 ? 12.802 -18.295 7.320 1.00 90.19 307 THR A O 1
ATOM 2552 N N . GLU A 1 308 ? 12.545 -16.231 6.498 1.00 90.69 308 GLU A N 1
ATOM 2553 C CA . GLU A 1 308 ? 11.122 -16.144 6.824 1.00 90.69 308 GLU A CA 1
ATOM 2554 C C . GLU A 1 308 ? 10.221 -16.750 5.757 1.00 90.69 308 GLU A C 1
ATOM 2556 O O . GLU A 1 308 ? 9.203 -17.362 6.109 1.00 90.69 308 GLU A O 1
ATOM 2561 N N . LEU A 1 309 ? 10.591 -16.573 4.483 1.00 90.06 309 LEU A N 1
ATOM 2562 C CA . LEU A 1 309 ? 9.808 -17.020 3.331 1.00 90.06 309 LEU A CA 1
ATOM 2563 C C . LEU A 1 309 ? 10.401 -18.256 2.650 1.00 90.06 309 LEU A C 1
ATOM 2565 O O . LEU A 1 309 ? 9.719 -18.855 1.828 1.00 90.06 309 LEU A O 1
ATOM 2569 N N . GLY A 1 310 ? 11.649 -18.635 2.944 1.00 86.69 310 GLY A N 1
ATOM 2570 C CA . GLY A 1 310 ? 12.358 -19.660 2.169 1.00 86.69 310 GLY A CA 1
ATOM 2571 C C . GLY A 1 310 ? 12.711 -19.199 0.750 1.00 86.69 310 GLY A C 1
ATOM 2572 O O . GLY A 1 310 ? 13.008 -20.024 -0.111 1.00 86.69 310 GLY A O 1
ATOM 2573 N N . TYR A 1 311 ? 12.653 -17.890 0.477 1.00 86.31 311 TYR A N 1
ATOM 2574 C CA . TYR A 1 311 ? 12.808 -17.362 -0.873 1.00 86.31 311 TYR A CA 1
ATOM 2575 C C . TYR A 1 311 ? 14.283 -17.343 -1.282 1.00 86.31 311 TYR A C 1
ATOM 2577 O O . TYR A 1 311 ? 15.070 -16.514 -0.817 1.00 86.31 311 TYR A O 1
ATOM 2585 N N . THR A 1 312 ? 14.648 -18.249 -2.188 1.00 83.50 312 THR A N 1
ATOM 2586 C CA . THR A 1 312 ? 15.991 -18.338 -2.770 1.00 83.50 312 THR A CA 1
ATOM 2587 C C . THR A 1 312 ? 15.891 -18.377 -4.289 1.00 83.50 312 THR A C 1
ATOM 2589 O O . THR A 1 312 ? 15.055 -19.088 -4.846 1.00 83.50 312 THR A O 1
ATOM 2592 N N . ILE A 1 313 ? 16.754 -17.607 -4.958 1.00 79.44 313 ILE A N 1
ATOM 2593 C CA . ILE A 1 313 ? 16.896 -17.622 -6.416 1.00 79.44 313 ILE A CA 1
ATOM 2594 C C . ILE A 1 313 ? 18.152 -18.410 -6.758 1.00 79.44 313 ILE A C 1
ATOM 2596 O O . ILE A 1 313 ? 19.253 -18.011 -6.384 1.00 79.44 313 ILE A O 1
ATOM 2600 N N . SER A 1 314 ? 17.984 -19.492 -7.507 1.00 80.81 314 SER A N 1
ATOM 2601 C CA . SER A 1 314 ? 19.081 -20.302 -8.026 1.00 80.81 314 SER A CA 1
ATOM 2602 C C . SER A 1 314 ? 19.117 -20.206 -9.547 1.00 80.81 314 SER A C 1
ATOM 2604 O O . SER A 1 314 ? 18.086 -20.271 -10.215 1.00 80.81 314 SER A O 1
ATOM 2606 N N . THR A 1 315 ? 20.311 -20.047 -10.110 1.00 77.00 315 THR A N 1
ATOM 2607 C CA . THR A 1 315 ? 20.531 -20.072 -11.564 1.00 77.00 315 THR A CA 1
ATOM 2608 C C . THR A 1 315 ? 21.455 -21.235 -11.920 1.00 77.00 315 THR A C 1
ATOM 2610 O O . THR A 1 315 ? 22.193 -21.697 -11.046 1.00 77.00 315 THR A O 1
ATOM 2613 N N . PRO A 1 316 ? 21.492 -21.694 -13.182 1.00 69.56 316 PRO A N 1
ATOM 2614 C CA . PRO A 1 316 ? 22.413 -22.754 -13.597 1.00 69.56 316 PRO A CA 1
ATOM 2615 C C . PRO A 1 316 ? 23.889 -22.414 -13.320 1.00 69.56 316 PRO A C 1
ATOM 2617 O O . PRO A 1 316 ? 24.686 -23.303 -13.045 1.00 69.56 316 PRO A O 1
ATOM 2620 N N . LEU A 1 317 ? 24.244 -21.123 -13.301 1.00 65.06 317 LEU A N 1
ATOM 2621 C CA . LEU A 1 317 ? 25.589 -20.636 -12.968 1.00 65.06 317 LEU A CA 1
ATOM 2622 C C . LEU A 1 317 ? 25.946 -20.800 -11.481 1.00 65.06 317 LEU A C 1
ATOM 2624 O O . LEU A 1 317 ? 27.122 -20.843 -11.135 1.00 65.06 317 LEU A O 1
ATOM 2628 N N . CYS A 1 318 ? 24.956 -20.922 -10.593 1.00 61.00 318 CYS A N 1
ATOM 2629 C CA . CYS A 1 318 ? 25.191 -21.146 -9.165 1.00 61.00 318 CYS A CA 1
ATOM 2630 C C . CYS A 1 318 ? 25.698 -22.570 -8.870 1.00 61.00 318 CYS A C 1
ATOM 2632 O O . CYS A 1 318 ? 26.321 -22.784 -7.835 1.00 61.00 318 CYS A O 1
ATOM 2634 N N . ALA A 1 319 ? 25.472 -23.533 -9.774 1.00 52.12 319 ALA A N 1
ATOM 2635 C CA . ALA A 1 319 ? 25.873 -24.931 -9.600 1.00 52.12 319 ALA A CA 1
ATOM 2636 C C . ALA A 1 319 ? 27.365 -25.201 -9.905 1.00 52.12 319 ALA A C 1
ATOM 2638 O O . ALA A 1 319 ? 27.843 -26.305 -9.664 1.00 52.12 319 ALA A O 1
ATOM 2639 N N . GLY A 1 320 ? 28.110 -24.211 -10.416 1.00 45.72 320 GLY A N 1
ATOM 2640 C CA . GLY A 1 320 ? 29.501 -24.376 -10.862 1.00 45.72 320 GLY A CA 1
ATOM 2641 C C . GLY A 1 320 ? 30.590 -24.241 -9.787 1.00 45.72 320 GLY A C 1
ATOM 2642 O O . GLY A 1 320 ? 31.737 -24.562 -10.069 1.00 45.7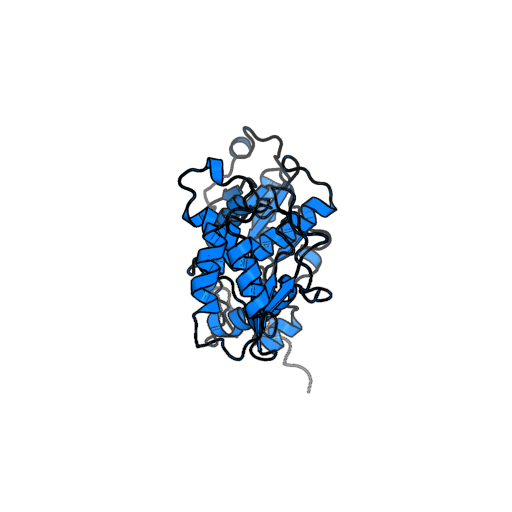2 320 GLY A O 1
ATOM 2643 N N . ASN A 1 321 ? 30.266 -23.800 -8.564 1.00 41.59 321 ASN A N 1
ATOM 2644 C CA . ASN A 1 321 ? 31.266 -23.504 -7.518 1.00 41.59 321 ASN A CA 1
ATOM 2645 C C . ASN A 1 321 ? 31.304 -24.517 -6.357 1.00 41.59 321 ASN A C 1
ATOM 2647 O O . ASN A 1 321 ? 31.792 -24.203 -5.274 1.00 41.59 321 ASN A O 1
ATOM 2651 N N . CYS A 1 322 ? 30.821 -25.745 -6.560 1.00 37.88 322 CYS A N 1
ATOM 2652 C CA . CYS A 1 322 ? 30.900 -26.810 -5.553 1.00 37.88 322 CYS A CA 1
ATOM 2653 C C . CYS A 1 322 ? 31.501 -28.109 -6.105 1.00 37.88 322 CYS A C 1
ATOM 2655 O O . CYS A 1 322 ? 30.971 -29.182 -5.852 1.00 37.88 322 CYS A O 1
ATOM 2657 N N . THR A 1 323 ? 32.626 -28.030 -6.821 1.00 38.16 323 THR A N 1
ATOM 2658 C CA . THR A 1 323 ? 33.536 -29.174 -7.017 1.00 38.16 323 THR A CA 1
ATOM 2659 C C . THR A 1 323 ? 34.978 -28.684 -7.180 1.00 38.16 323 THR A C 1
ATOM 2661 O O . THR A 1 323 ? 35.362 -28.230 -8.253 1.00 38.16 323 THR A O 1
ATOM 2664 N N . GLY A 1 324 ? 35.768 -28.797 -6.110 1.00 33.41 324 GLY A N 1
ATOM 2665 C CA . GLY A 1 324 ? 37.202 -28.483 -6.051 1.00 33.41 324 GLY A CA 1
ATOM 2666 C C . GLY A 1 324 ? 37.472 -27.632 -4.812 1.00 33.41 324 GLY A C 1
ATOM 2667 O O . GLY A 1 324 ? 37.134 -26.460 -4.802 1.00 33.41 324 GLY A O 1
ATOM 2668 N N . SER A 1 325 ? 37.952 -28.159 -3.693 1.00 29.31 325 SER A N 1
ATOM 2669 C CA . SER A 1 325 ? 39.082 -29.072 -3.524 1.00 29.31 325 SER A CA 1
ATOM 2670 C C . SER A 1 325 ? 38.838 -30.078 -2.392 1.00 29.31 325 SER A C 1
ATOM 2672 O O . SER A 1 325 ? 38.347 -29.709 -1.325 1.00 29.31 325 SER A O 1
ATOM 2674 N N . LYS A 1 326 ? 39.192 -31.342 -2.651 1.00 32.03 326 LYS A N 1
ATOM 2675 C CA . LYS A 1 326 ? 39.595 -32.291 -1.605 1.00 32.03 326 LYS A CA 1
ATOM 2676 C C . LYS A 1 326 ? 40.975 -31.918 -1.085 1.00 32.03 326 LYS A C 1
ATOM 2678 O O . LYS A 1 326 ? 41.748 -31.365 -1.903 1.00 32.03 326 LYS A O 1
#

Secondary structure (DSSP, 8-state):
--EEEETTTTEEEEEHHHHHHHHHHHH--SGGGGTTGGG--EE-HHHHHHHHHHHHS-GGGTTSEEEEE-TT--EE-STTHHHHHHHHHHTTTTEEEE-SS-PEETTS----TT----S---HHHHHHHHHHHHIIIIIEETT-EE-TTS-EESSEE-THHHHT-HHHHHHHHHHHHHHHHHHHHHTT--TTTSPEEEE-SHHHHHHHHHHHHHH---EEE-----TT----HHHHSTT-TTTTEEEEEEEEESSSHHHHHHHHHHHHHT-EEEEEEEEEEE-S-TTTTTTSEEEEEEEE-HHHHHHHH---EE-GGGGGGS----

Foldseek 3Di:
DLWQQDPPQLETEEEQLLLQLVVQVVVPPDPVSLAASLLCLEGDCVSVVVVCCPQPVDPVSPSGAYEYESQSHQEYEPVCCVVVLVVCVVCVVRYAYEYDPFRDYPVGDDDSPDHPHDPDDDPLVSLQVVLLVCQQPPFKDQVWDADPQRKTKNIGGHLVSQVVDPSSLSSLLSQLLVLQVVVCVVVVHDLLQDAAEEEADPQQVSSSVSSCSNGVHHYDYDYDPDPPDDDDLCVQDPDGPNQAEYAYGDAEDEPCPRVVVRQCVSVVSPHHYQYYEHAEYEPPDPPVGPNHRYGYSYYDDNVRCCPSRVTDIDHPVNVPPPDDDD

Sequence (326 aa):
MFEIIDEKSKQIVVSVHLEQIYTVLKKATRLKERNQLFKEERWNIECVEDLFHRIFESKQYQDYQIVIDFSHVRYIYSNGISRWISWLEKNINRVQVCHHEAFWLYNGIGEIKGLRESESLDYREKFNWYGKHYIKNKCCDKAGYNTQTGTRLDVYIDVKKIINENVEILRWCYIIAYDLDAEFTSRGETMTERNMLFCHTLNGSYIAGVLSQLLGLNLIYVDHLGPYNKLNRADFYRNDSRAGKFIIVADMICQGNEFLRAKNIVEYLGGSVRGCAGILKLEISKRLLQNKIQAFAISYEPNEARTELGYTISTPLCAGNCTGSK